Protein AF-A0A928P6P3-F1 (afdb_monomer_lite)

Structure (mmCIF, N/CA/C/O backbone):
data_AF-A0A928P6P3-F1
#
_entry.id   AF-A0A928P6P3-F1
#
loop_
_atom_site.group_PDB
_atom_site.id
_atom_site.type_symbol
_atom_site.label_atom_id
_atom_site.label_alt_id
_atom_site.label_comp_id
_atom_site.label_asym_id
_atom_site.label_entity_id
_atom_site.label_seq_id
_atom_site.pdbx_PDB_ins_code
_atom_site.Cartn_x
_atom_site.Cartn_y
_atom_site.Cartn_z
_atom_site.occupancy
_atom_site.B_iso_or_equiv
_atom_site.auth_seq_id
_atom_site.auth_comp_id
_atom_site.auth_asym_id
_atom_site.auth_atom_id
_atom_site.pdbx_PDB_model_num
ATOM 1 N N . MET A 1 1 ? 73.029 -24.718 -76.404 1.00 36.88 1 MET A N 1
ATOM 2 C CA . MET A 1 1 ? 73.331 -23.277 -76.506 1.00 36.88 1 MET A CA 1
ATOM 3 C C . MET A 1 1 ? 72.173 -22.681 -77.274 1.00 36.88 1 MET A C 1
ATOM 5 O O . MET A 1 1 ? 71.951 -23.112 -78.394 1.00 36.88 1 MET A O 1
ATOM 9 N N . GLU A 1 2 ? 71.181 -22.137 -76.572 1.00 39.66 2 GLU A N 1
ATOM 10 C CA . GLU A 1 2 ? 71.034 -20.709 -76.185 1.00 39.66 2 GLU A CA 1
ATOM 11 C C . GLU A 1 2 ? 69.912 -20.144 -77.076 1.00 39.66 2 GLU A C 1
ATOM 13 O O . GLU A 1 2 ? 69.842 -20.491 -78.245 1.00 39.66 2 GLU A O 1
ATOM 18 N N . GLU A 1 3 ? 68.946 -19.345 -76.648 1.00 40.97 3 GLU A N 1
ATOM 19 C CA . GLU A 1 3 ? 68.536 -18.854 -75.339 1.00 40.97 3 GLU A CA 1
ATOM 20 C C . GLU A 1 3 ? 67.077 -18.378 -75.524 1.00 40.97 3 GLU A C 1
ATOM 22 O O . GLU A 1 3 ? 66.702 -17.880 -76.587 1.00 40.97 3 GLU A O 1
ATOM 27 N N . GLN A 1 4 ? 66.206 -18.610 -74.537 1.00 46.09 4 GLN A N 1
ATOM 28 C CA . GLN A 1 4 ? 64.793 -18.219 -74.599 1.00 46.09 4 GLN A CA 1
ATOM 29 C C . GLN A 1 4 ? 64.637 -16.701 -74.457 1.00 46.09 4 GLN A C 1
ATOM 31 O O . GLN A 1 4 ? 64.636 -16.186 -73.341 1.00 46.09 4 GLN A O 1
ATOM 36 N N . GLU A 1 5 ? 64.340 -15.999 -75.547 1.00 46.66 5 GLU A N 1
ATOM 37 C CA . GLU A 1 5 ? 63.914 -14.600 -75.477 1.00 46.66 5 GLU A CA 1
ATOM 38 C C . GLU A 1 5 ? 62.396 -14.511 -75.206 1.00 46.66 5 GLU A C 1
ATOM 40 O O . GLU A 1 5 ? 61.555 -14.280 -76.079 1.00 46.66 5 GLU A O 1
ATOM 45 N N . LYS A 1 6 ? 61.998 -14.769 -73.952 1.00 46.56 6 LYS A N 1
ATOM 46 C CA . LYS A 1 6 ? 60.625 -14.514 -73.488 1.00 46.56 6 LYS A CA 1
ATOM 47 C C . LYS A 1 6 ? 60.427 -13.016 -73.268 1.00 46.56 6 LYS A C 1
ATOM 49 O O . LYS A 1 6 ? 60.884 -12.435 -72.291 1.00 46.56 6 LYS A O 1
ATOM 54 N N . THR A 1 7 ? 59.660 -12.438 -74.182 1.00 48.44 7 THR A N 1
ATOM 55 C CA . THR A 1 7 ? 59.235 -11.040 -74.285 1.00 48.44 7 THR A CA 1
ATOM 56 C C . THR A 1 7 ? 58.904 -10.383 -72.922 1.00 48.44 7 THR A C 1
ATOM 58 O O . THR A 1 7 ? 57.977 -10.835 -72.235 1.00 48.44 7 THR A O 1
ATOM 61 N N . PRO A 1 8 ? 59.553 -9.261 -72.546 1.00 53.75 8 PRO A N 1
ATOM 62 C CA . PRO A 1 8 ? 59.363 -8.585 -71.251 1.00 53.75 8 PRO A CA 1
ATOM 63 C C . PRO A 1 8 ? 57.972 -7.941 -71.062 1.00 53.75 8 PRO A C 1
ATOM 65 O O . PRO A 1 8 ? 57.588 -7.582 -69.947 1.00 53.75 8 PRO A O 1
ATOM 68 N N . GLN A 1 9 ? 57.170 -7.837 -72.126 1.00 54.00 9 GLN A N 1
ATOM 69 C CA . GLN A 1 9 ? 55.841 -7.208 -72.102 1.00 54.00 9 GLN A CA 1
ATOM 70 C C . GLN A 1 9 ? 54.724 -8.089 -71.512 1.00 54.00 9 GLN A C 1
ATOM 72 O O . GLN A 1 9 ? 53.749 -7.577 -70.958 1.00 54.00 9 GLN A O 1
ATOM 77 N N . LYS A 1 10 ? 54.839 -9.424 -71.576 1.00 51.25 10 LYS A N 1
ATOM 78 C CA . LYS A 1 10 ? 53.792 -10.324 -71.045 1.00 51.25 10 LYS A CA 1
ATOM 79 C C . LYS A 1 10 ? 53.852 -10.472 -69.518 1.00 51.25 10 LYS A C 1
ATOM 81 O O . LYS A 1 10 ? 52.827 -10.740 -68.890 1.00 51.25 10 LYS A O 1
ATOM 86 N N . LEU A 1 11 ? 55.023 -10.266 -68.909 1.00 52.25 11 LEU A N 1
ATOM 87 C CA . LEU A 1 11 ? 55.217 -10.296 -67.452 1.00 52.25 11 LEU A CA 1
ATOM 88 C C . LEU A 1 11 ? 54.669 -9.029 -66.773 1.00 52.25 11 LEU A C 1
ATOM 90 O O . LEU A 1 11 ? 53.961 -9.128 -65.769 1.00 52.25 11 LEU A O 1
ATOM 94 N N . THR A 1 12 ? 54.884 -7.858 -67.374 1.00 56.66 12 THR A N 1
ATOM 95 C CA . THR A 1 12 ? 54.400 -6.556 -66.881 1.00 56.66 12 THR A CA 1
ATOM 96 C C . THR A 1 12 ? 52.872 -6.443 -66.918 1.00 56.66 12 THR A C 1
ATOM 98 O O . THR A 1 12 ? 52.259 -5.993 -65.949 1.00 56.66 12 THR A O 1
ATOM 101 N N . GLN A 1 13 ? 52.213 -6.956 -67.963 1.00 55.62 13 GLN A N 1
ATOM 102 C CA . GLN A 1 13 ? 50.746 -6.933 -68.059 1.00 55.62 13 GLN A CA 1
ATOM 103 C C . GLN A 1 13 ? 50.060 -7.879 -67.047 1.00 55.62 13 GLN A C 1
ATOM 105 O O . GLN A 1 13 ? 48.986 -7.573 -66.517 1.00 55.62 13 GLN A O 1
ATOM 110 N N . LYS A 1 14 ? 50.691 -9.020 -66.721 1.00 56.00 14 LYS A N 1
ATOM 111 C CA . LYS A 1 14 ? 50.202 -9.977 -65.707 1.00 56.00 14 LYS A CA 1
ATOM 112 C C . LYS A 1 14 ? 50.399 -9.447 -64.278 1.00 56.00 14 LYS A C 1
ATOM 114 O O . LYS A 1 14 ? 49.527 -9.654 -63.432 1.00 56.00 14 LYS A O 1
ATOM 119 N N . GLN A 1 15 ? 51.486 -8.712 -64.024 1.00 56.25 15 GLN A N 1
ATOM 120 C CA . GLN A 1 15 ? 51.758 -8.039 -62.747 1.00 56.25 15 GLN A CA 1
ATOM 121 C C . GLN A 1 15 ? 50.853 -6.813 -62.515 1.00 56.25 15 GLN A C 1
ATOM 123 O O . GLN A 1 15 ? 50.334 -6.634 -61.414 1.00 56.25 15 GLN A O 1
ATOM 128 N N . MET A 1 16 ? 50.548 -6.023 -63.551 1.00 53.88 16 MET A N 1
ATOM 129 C CA . MET A 1 16 ? 49.584 -4.914 -63.445 1.00 53.88 16 MET A CA 1
ATOM 130 C C . MET A 1 16 ? 48.152 -5.404 -63.167 1.00 53.88 16 MET A C 1
ATOM 132 O O . MET A 1 16 ? 47.435 -4.818 -62.352 1.00 53.88 16 MET A O 1
ATOM 136 N N . ARG A 1 17 ? 47.740 -6.534 -63.760 1.00 54.88 17 ARG A N 1
ATOM 137 C CA . ARG A 1 17 ? 46.432 -7.159 -63.482 1.00 54.88 17 ARG A CA 1
ATOM 138 C C . ARG A 1 17 ? 46.329 -7.752 -62.069 1.00 54.88 17 ARG A C 1
ATOM 140 O O . ARG A 1 17 ? 45.246 -7.720 -61.481 1.00 54.88 17 ARG A O 1
ATOM 147 N N . SER A 1 18 ? 47.421 -8.262 -61.491 1.00 55.56 18 SER A N 1
ATOM 148 C CA . SER A 1 18 ? 47.428 -8.794 -60.117 1.00 55.56 18 SER A CA 1
ATOM 149 C C . SER A 1 18 ? 47.467 -7.685 -59.055 1.00 55.56 18 SER A C 1
ATOM 151 O O . SER A 1 18 ? 46.763 -7.786 -58.045 1.00 55.56 18 SER A O 1
ATOM 153 N N . ALA A 1 19 ? 48.188 -6.587 -59.313 1.00 55.41 19 ALA A N 1
ATOM 154 C CA . ALA A 1 19 ? 48.198 -5.391 -58.470 1.00 55.41 19 ALA A CA 1
ATOM 155 C C . ALA A 1 19 ? 46.820 -4.703 -58.430 1.00 55.41 19 ALA A C 1
ATOM 157 O O . ALA A 1 19 ? 46.334 -4.359 -57.350 1.00 55.41 19 ALA A O 1
ATOM 158 N N . ALA A 1 20 ? 46.131 -4.601 -59.574 1.00 54.31 20 ALA A N 1
ATOM 159 C CA . ALA A 1 20 ? 44.771 -4.064 -59.652 1.00 54.31 20 ALA A CA 1
ATOM 160 C C . ALA A 1 20 ? 43.747 -4.923 -58.878 1.00 54.31 20 ALA A C 1
ATOM 162 O O . ALA A 1 20 ? 42.904 -4.382 -58.160 1.00 54.31 20 ALA A O 1
ATOM 163 N N . LYS A 1 21 ? 43.851 -6.262 -58.936 1.00 55.25 21 LYS A N 1
ATOM 164 C CA . LYS A 1 21 ? 43.000 -7.186 -58.153 1.00 55.25 21 LYS A CA 1
ATOM 165 C C . LYS A 1 21 ? 43.261 -7.101 -56.641 1.00 55.25 21 LYS A C 1
ATOM 167 O O . LYS A 1 21 ? 42.307 -7.142 -55.865 1.00 55.25 21 LYS A O 1
ATOM 172 N N . LYS A 1 22 ? 44.522 -6.947 -56.208 1.00 51.91 22 LYS A N 1
ATOM 173 C CA . LYS A 1 22 ? 44.887 -6.756 -54.786 1.00 51.91 22 LYS A CA 1
ATOM 174 C C . LYS A 1 22 ? 44.385 -5.418 -54.227 1.00 51.91 22 LYS A C 1
ATOM 176 O O . LYS A 1 22 ? 43.892 -5.388 -53.101 1.00 51.91 22 LYS A O 1
ATOM 181 N N . ARG A 1 23 ? 44.448 -4.333 -55.011 1.00 51.81 23 ARG A N 1
ATOM 182 C CA . ARG A 1 23 ? 43.931 -3.005 -54.622 1.00 51.81 23 ARG A CA 1
ATOM 183 C C . ARG A 1 23 ? 42.400 -2.995 -54.507 1.00 51.81 23 ARG A C 1
ATOM 185 O O . ARG A 1 23 ? 41.875 -2.476 -53.529 1.00 51.81 23 ARG A O 1
ATOM 192 N N . ARG A 1 24 ? 41.693 -3.667 -55.429 1.00 52.25 24 ARG A N 1
ATOM 193 C CA . ARG A 1 24 ? 40.227 -3.848 -55.379 1.00 52.25 24 ARG A CA 1
ATOM 194 C C . ARG A 1 24 ? 39.764 -4.675 -54.174 1.00 52.25 24 ARG A C 1
ATOM 196 O O . ARG A 1 24 ? 38.777 -4.318 -53.546 1.00 52.25 24 ARG A O 1
ATOM 203 N N . ARG A 1 25 ? 40.491 -5.744 -53.816 1.00 52.00 25 ARG A N 1
ATOM 204 C CA . ARG A 1 25 ? 40.184 -6.569 -52.629 1.00 52.00 25 ARG A CA 1
ATOM 205 C C . ARG A 1 25 ? 40.409 -5.828 -51.308 1.00 52.00 25 ARG A C 1
ATOM 207 O O . ARG A 1 25 ? 39.593 -5.980 -50.412 1.00 52.00 25 ARG A O 1
ATOM 214 N N . ARG A 1 26 ? 41.460 -5.004 -51.198 1.00 52.00 26 ARG A N 1
ATOM 215 C CA . ARG A 1 26 ? 41.680 -4.131 -50.027 1.00 52.00 26 ARG A CA 1
ATOM 216 C C . ARG A 1 26 ? 40.624 -3.027 -49.915 1.00 52.00 26 ARG A C 1
ATOM 218 O O . ARG A 1 26 ? 40.177 -2.747 -48.813 1.00 52.00 26 ARG A O 1
ATOM 225 N N . GLY A 1 27 ? 40.189 -2.460 -51.044 1.00 53.03 27 GLY A N 1
ATOM 226 C CA . GLY A 1 27 ? 39.088 -1.492 -51.081 1.00 53.03 27 GLY A CA 1
ATOM 227 C C . GLY A 1 27 ? 37.756 -2.093 -50.629 1.00 53.03 27 GLY A C 1
ATOM 228 O O . GLY A 1 27 ? 37.097 -1.499 -49.786 1.00 53.03 27 GLY A O 1
ATOM 229 N N . ALA A 1 28 ? 37.412 -3.290 -51.119 1.00 56.12 28 ALA A N 1
ATOM 230 C CA . ALA A 1 28 ? 36.181 -4.004 -50.765 1.00 56.12 28 ALA A CA 1
ATOM 231 C C . ALA A 1 28 ? 36.159 -4.506 -49.308 1.00 56.12 28 ALA A C 1
ATOM 233 O O . ALA A 1 28 ? 35.133 -4.404 -48.645 1.00 56.12 28 ALA A O 1
ATOM 234 N N . PHE A 1 29 ? 37.288 -5.001 -48.779 1.00 57.84 29 PHE A N 1
ATOM 235 C CA . PHE A 1 29 ? 37.400 -5.349 -47.354 1.00 57.84 29 PHE A CA 1
ATOM 236 C C . PHE A 1 29 ? 37.319 -4.107 -46.459 1.00 57.84 29 PHE A C 1
ATOM 238 O O . PHE A 1 29 ? 36.670 -4.152 -45.423 1.00 57.84 29 PHE A O 1
ATOM 245 N N . GLY A 1 30 ? 37.927 -2.988 -46.870 1.00 62.28 30 GLY A N 1
ATOM 246 C CA . GLY A 1 30 ? 37.820 -1.720 -46.147 1.00 62.28 30 GLY A CA 1
ATOM 247 C C . GLY A 1 30 ? 36.390 -1.178 -46.114 1.00 62.28 30 GLY A C 1
ATOM 248 O O . GLY A 1 30 ? 35.948 -0.702 -45.075 1.00 62.28 30 GLY A O 1
ATOM 249 N N . THR A 1 31 ? 35.635 -1.316 -47.210 1.00 67.81 31 THR A N 1
ATOM 250 C CA . THR A 1 31 ? 34.209 -0.942 -47.233 1.00 67.81 31 THR A CA 1
ATOM 251 C C . THR A 1 31 ? 33.362 -1.890 -46.391 1.00 67.81 31 THR A C 1
ATOM 253 O O . THR A 1 31 ? 32.514 -1.417 -45.649 1.00 67.81 31 THR A O 1
ATOM 256 N N . ALA A 1 32 ? 33.613 -3.201 -46.433 1.00 73.44 32 ALA A N 1
ATOM 257 C CA . ALA A 1 32 ? 32.896 -4.166 -45.597 1.00 73.44 32 ALA A CA 1
ATOM 258 C C . ALA A 1 32 ? 33.141 -3.937 -44.095 1.00 73.44 32 ALA A C 1
ATOM 260 O O . ALA A 1 32 ? 32.200 -3.971 -43.310 1.00 73.44 32 ALA A O 1
ATOM 261 N N . VAL A 1 33 ? 34.384 -3.641 -43.699 1.00 79.88 33 VAL A N 1
ATOM 262 C CA . VAL A 1 33 ? 34.730 -3.295 -42.311 1.00 79.88 33 VAL A CA 1
ATOM 263 C C . VAL A 1 33 ? 34.095 -1.965 -41.906 1.00 79.88 33 VAL A C 1
ATOM 265 O O . VAL A 1 33 ? 33.534 -1.878 -40.821 1.00 79.88 33 VAL A O 1
ATOM 268 N N . ALA A 1 34 ? 34.112 -0.948 -42.773 1.00 80.44 34 ALA A N 1
ATOM 269 C CA . ALA A 1 34 ? 33.453 0.327 -42.494 1.00 80.44 34 ALA A CA 1
ATOM 270 C C . ALA A 1 34 ? 31.934 0.164 -42.320 1.00 80.44 34 ALA A C 1
ATOM 272 O O . ALA A 1 34 ? 31.364 0.709 -41.381 1.00 80.44 34 ALA A O 1
ATOM 273 N N . VAL A 1 35 ? 31.287 -0.634 -43.174 1.00 82.81 35 VAL A N 1
ATOM 274 C CA . VAL A 1 35 ? 29.860 -0.959 -43.053 1.00 82.81 35 VAL A CA 1
ATOM 275 C C . VAL A 1 35 ? 29.592 -1.710 -41.749 1.00 82.81 35 VAL A C 1
ATOM 277 O O . VAL A 1 35 ? 28.671 -1.343 -41.029 1.00 82.81 35 VAL A O 1
ATOM 280 N N . PHE A 1 36 ? 30.421 -2.694 -41.393 1.00 86.25 36 PHE A N 1
ATOM 281 C CA . PHE A 1 36 ? 30.290 -3.416 -40.126 1.00 86.25 36 PHE A CA 1
ATOM 282 C C . PHE A 1 36 ? 30.427 -2.485 -38.914 1.00 86.25 36 PHE A C 1
ATOM 284 O O . PHE A 1 36 ? 29.612 -2.557 -38.005 1.00 86.25 36 PHE A O 1
ATOM 291 N N . ILE A 1 37 ? 31.388 -1.555 -38.932 1.00 87.94 37 I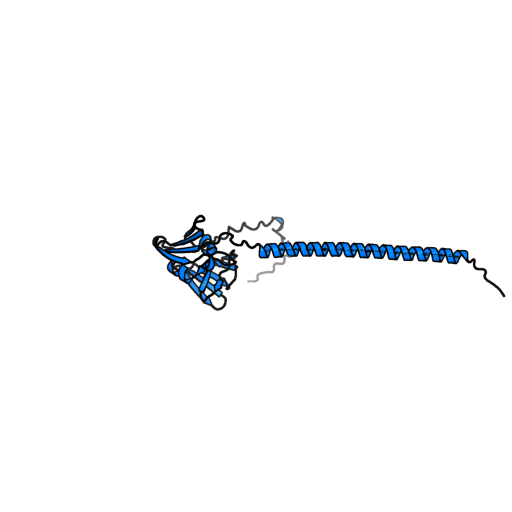LE A N 1
ATOM 292 C CA . ILE A 1 37 ? 31.556 -0.546 -37.876 1.00 87.94 37 ILE A CA 1
ATOM 293 C C . ILE A 1 37 ? 30.312 0.343 -37.767 1.00 87.94 37 ILE A C 1
ATOM 295 O O . ILE A 1 37 ? 29.843 0.587 -36.660 1.00 87.94 37 ILE A O 1
ATOM 299 N N . VAL A 1 38 ? 29.748 0.796 -38.891 1.00 89.25 38 VAL A N 1
ATOM 300 C CA . VAL A 1 38 ? 28.526 1.619 -38.897 1.00 89.25 38 VAL A CA 1
ATOM 301 C C . VAL A 1 38 ? 27.325 0.835 -38.359 1.00 89.25 38 VAL A C 1
ATOM 303 O O . VAL A 1 38 ? 26.583 1.357 -37.530 1.00 89.25 38 VAL A O 1
ATOM 306 N N . PHE A 1 39 ? 27.153 -0.426 -38.765 1.00 89.94 39 PHE A N 1
ATOM 307 C CA . PHE A 1 39 ? 26.092 -1.289 -38.238 1.00 89.94 39 PHE A CA 1
ATOM 308 C C . PHE A 1 39 ? 26.271 -1.583 -36.746 1.00 89.94 39 PHE A C 1
ATOM 310 O O . PHE A 1 39 ? 25.298 -1.522 -36.002 1.00 89.94 39 PHE A O 1
ATOM 317 N N . SER A 1 40 ? 27.496 -1.845 -36.282 1.00 87.38 40 SER A N 1
ATOM 318 C CA . SER A 1 40 ? 27.784 -2.025 -34.856 1.00 87.38 40 SER A CA 1
ATOM 319 C C . SER A 1 40 ? 27.540 -0.747 -34.054 1.00 87.38 40 SER A C 1
ATOM 321 O O . SER A 1 40 ? 26.980 -0.823 -32.966 1.00 87.38 40 SER A O 1
ATOM 323 N N . ALA A 1 41 ? 27.895 0.425 -34.587 1.00 90.75 41 ALA A N 1
ATOM 324 C CA . ALA A 1 41 ? 27.618 1.706 -33.941 1.00 90.75 41 ALA A CA 1
ATOM 325 C C . ALA A 1 41 ? 26.108 1.973 -33.827 1.00 90.75 41 ALA A C 1
ATOM 327 O O . ALA A 1 41 ? 25.639 2.378 -32.766 1.00 90.75 41 ALA A O 1
ATOM 328 N N . LEU A 1 42 ? 25.334 1.682 -34.879 1.00 91.12 42 LEU A N 1
ATOM 329 C CA . LEU A 1 42 ? 23.870 1.769 -34.849 1.00 91.12 42 LEU A CA 1
ATOM 330 C C . LEU A 1 42 ? 23.252 0.766 -33.871 1.00 91.12 42 LEU A C 1
ATOM 332 O O . LEU A 1 42 ? 22.350 1.119 -33.121 1.00 91.12 42 LEU A O 1
ATOM 336 N N . TYR A 1 43 ? 23.749 -0.469 -33.836 1.00 92.94 43 TYR A N 1
ATOM 337 C CA . TYR A 1 43 ? 23.283 -1.483 -32.893 1.00 92.94 43 TYR A CA 1
ATOM 338 C C . TYR A 1 43 ? 23.520 -1.063 -31.436 1.00 92.94 43 TYR A C 1
ATOM 340 O O . TYR A 1 43 ? 22.611 -1.151 -30.613 1.00 92.94 43 TYR A O 1
ATOM 348 N N . LEU A 1 44 ? 24.706 -0.529 -31.126 1.00 93.94 44 LEU A N 1
ATOM 349 C CA . LEU A 1 44 ? 24.997 0.022 -29.802 1.00 93.94 44 LEU A CA 1
ATOM 350 C C . LEU A 1 44 ? 24.111 1.227 -29.474 1.00 93.94 44 LEU A C 1
ATOM 352 O O . LEU A 1 44 ? 23.673 1.350 -28.335 1.00 93.94 44 LEU A O 1
ATOM 356 N N . LEU A 1 45 ? 23.796 2.076 -30.456 1.00 94.25 45 LEU A N 1
ATOM 357 C CA . LEU A 1 45 ? 22.858 3.184 -30.279 1.00 94.25 45 LEU A CA 1
ATOM 358 C C . LEU A 1 45 ? 21.453 2.682 -29.908 1.00 94.25 45 LEU A C 1
ATOM 360 O O . LEU A 1 45 ? 20.836 3.234 -29.002 1.00 94.25 45 LEU A O 1
ATOM 364 N N . PHE A 1 46 ? 20.963 1.618 -30.553 1.00 92.38 46 PHE A N 1
ATOM 365 C CA . PHE A 1 46 ? 19.671 1.013 -30.212 1.00 92.38 46 PHE A CA 1
ATOM 366 C C . PHE A 1 46 ? 19.670 0.354 -28.831 1.00 92.38 46 PHE A C 1
ATOM 368 O O . PHE A 1 46 ? 18.691 0.505 -28.104 1.00 92.38 46 PHE A O 1
ATOM 375 N N . ILE A 1 47 ? 20.756 -0.320 -28.432 1.00 92.38 47 ILE A N 1
ATOM 376 C CA . ILE A 1 47 ? 20.897 -0.831 -27.058 1.00 92.38 47 ILE A CA 1
ATOM 377 C C . ILE A 1 47 ? 20.890 0.326 -26.060 1.00 92.38 47 ILE A C 1
ATOM 379 O O . ILE A 1 47 ? 20.196 0.247 -25.051 1.00 92.38 47 ILE A O 1
ATOM 383 N N . LEU A 1 48 ? 21.623 1.407 -26.341 1.00 93.88 48 LEU A N 1
ATOM 384 C CA . LEU A 1 48 ? 21.674 2.578 -25.471 1.00 93.88 48 LEU A CA 1
ATOM 385 C C . LEU A 1 48 ? 20.280 3.200 -25.319 1.00 93.88 48 LEU A C 1
ATOM 387 O O . LEU A 1 48 ? 19.845 3.428 -24.198 1.00 93.88 48 LEU A O 1
ATOM 391 N N . LEU A 1 49 ? 19.549 3.385 -26.421 1.00 92.38 49 LEU A N 1
ATOM 392 C CA . LEU A 1 49 ? 18.160 3.855 -26.415 1.00 92.38 49 LEU A CA 1
ATOM 393 C C . LEU A 1 49 ? 17.239 2.922 -25.623 1.00 92.38 49 LEU A C 1
ATOM 395 O O . LEU A 1 49 ? 16.516 3.392 -24.755 1.00 92.38 49 LEU A O 1
ATOM 399 N N . GLY A 1 50 ? 17.295 1.610 -25.868 1.00 89.62 50 GLY A N 1
ATOM 400 C CA . GLY A 1 50 ? 16.492 0.625 -25.140 1.00 89.62 50 GLY A CA 1
ATOM 401 C C . GLY A 1 50 ? 16.790 0.620 -23.639 1.00 89.62 50 GLY A C 1
ATOM 402 O O . GLY A 1 50 ? 15.873 0.670 -22.825 1.00 89.62 50 GLY A O 1
ATOM 403 N N . SER A 1 51 ? 18.072 0.638 -23.264 1.00 84.69 51 SER A N 1
ATOM 404 C CA . SER A 1 51 ? 18.502 0.731 -21.865 1.00 84.69 51 SER A CA 1
ATOM 405 C C . SER A 1 51 ? 18.118 2.064 -21.225 1.00 84.69 51 SER A C 1
ATOM 407 O O . SER A 1 51 ? 17.721 2.082 -20.068 1.00 84.69 51 SER A O 1
ATOM 409 N N . GLY A 1 52 ? 18.167 3.165 -21.979 1.00 87.75 52 GLY A N 1
ATOM 410 C CA . GLY A 1 52 ? 17.756 4.490 -21.530 1.00 87.75 52 GLY A CA 1
ATOM 411 C C . GLY A 1 52 ? 16.254 4.573 -21.299 1.00 87.75 52 GLY A C 1
ATOM 412 O O . GLY A 1 52 ? 15.841 5.131 -20.294 1.00 87.75 52 GLY A O 1
ATOM 413 N N . ILE A 1 53 ? 15.441 3.966 -22.168 1.00 84.88 53 ILE A N 1
ATOM 414 C CA . ILE A 1 53 ? 13.985 3.866 -21.989 1.00 84.88 53 ILE A CA 1
ATOM 415 C C . ILE A 1 53 ? 13.652 2.987 -20.783 1.00 84.88 53 ILE A C 1
ATOM 417 O O . ILE A 1 53 ? 12.788 3.355 -19.998 1.00 84.88 53 ILE A O 1
ATOM 421 N N . LEU A 1 54 ? 14.343 1.857 -20.600 1.00 81.12 54 LEU A N 1
ATOM 422 C CA . LEU A 1 54 ? 14.150 1.008 -19.423 1.00 81.12 54 LEU A CA 1
ATOM 423 C C . LEU A 1 54 ? 14.553 1.736 -18.138 1.00 81.12 54 LEU A C 1
ATOM 425 O O . LEU A 1 54 ? 13.767 1.772 -17.201 1.00 81.12 54 LEU A O 1
ATOM 429 N N . LEU A 1 55 ? 15.730 2.365 -18.100 1.00 83.50 55 LEU A N 1
ATOM 430 C CA . LEU A 1 55 ? 16.178 3.157 -16.952 1.00 83.50 55 LEU A CA 1
ATOM 431 C C . LEU A 1 55 ? 15.236 4.326 -16.679 1.00 83.50 55 LEU A C 1
ATOM 433 O O . LEU A 1 55 ? 14.872 4.541 -15.531 1.00 83.50 55 LEU A O 1
ATOM 437 N N . TYR A 1 56 ? 14.798 5.040 -17.715 1.00 79.06 56 TYR A N 1
ATOM 438 C CA . TYR A 1 56 ? 13.791 6.084 -17.587 1.00 79.06 56 TYR A CA 1
ATOM 439 C C . TYR A 1 56 ? 12.494 5.510 -17.020 1.00 79.06 56 TYR A C 1
ATOM 441 O O . TYR A 1 56 ? 12.004 6.034 -16.042 1.00 79.06 56 TYR A O 1
ATOM 449 N N . SER A 1 57 ? 11.992 4.382 -17.521 1.00 71.25 57 SER A N 1
ATOM 450 C CA . SER A 1 57 ? 10.793 3.734 -16.977 1.00 71.25 57 SER A CA 1
ATOM 451 C C . SER A 1 57 ? 10.948 3.293 -15.518 1.00 71.25 57 SER A C 1
ATOM 453 O O . SER A 1 57 ? 9.978 3.371 -14.775 1.00 71.25 57 SER A O 1
ATOM 455 N N . PHE A 1 58 ? 12.132 2.838 -15.097 1.00 65.69 58 PHE A N 1
ATOM 456 C CA . PHE A 1 58 ? 12.407 2.482 -13.700 1.00 65.69 58 PHE A CA 1
ATOM 457 C C . PHE A 1 58 ? 12.537 3.719 -12.793 1.00 65.69 58 PHE A C 1
ATOM 459 O O . PHE A 1 58 ? 12.094 3.681 -11.650 1.00 65.69 58 PHE A O 1
ATOM 466 N N . TYR A 1 59 ? 13.119 4.817 -13.287 1.00 64.19 59 TYR A N 1
ATOM 467 C CA . TYR A 1 59 ? 13.266 6.079 -12.544 1.00 64.19 59 TYR A CA 1
ATOM 468 C C . TYR A 1 59 ? 12.045 7.005 -12.640 1.00 64.19 59 TYR A C 1
ATOM 470 O O . TYR A 1 59 ? 11.914 7.929 -11.843 1.00 64.19 59 TYR A O 1
ATOM 478 N N . SER A 1 60 ? 11.166 6.774 -13.610 1.00 54.75 60 SER A N 1
ATOM 479 C CA . SER A 1 60 ? 9.878 7.441 -13.803 1.00 54.75 60 SER A CA 1
ATOM 480 C C . SER A 1 60 ? 8.729 6.639 -13.208 1.00 54.75 60 SER A C 1
ATOM 482 O O . SER A 1 60 ? 7.583 6.854 -13.600 1.00 54.75 60 SER A O 1
ATOM 484 N N . ASN A 1 61 ? 9.004 5.764 -12.228 1.00 48.62 61 ASN A N 1
ATOM 485 C CA . ASN A 1 61 ? 7.967 5.444 -11.253 1.00 48.62 61 ASN A CA 1
ATOM 486 C C . ASN A 1 61 ? 7.356 6.774 -10.803 1.00 48.62 61 ASN A C 1
ATOM 488 O O . ASN A 1 61 ? 8.122 7.716 -10.563 1.00 48.62 61 ASN A O 1
ATOM 492 N N . PRO A 1 62 ? 6.020 6.893 -10.783 1.00 44.31 62 PRO A N 1
ATOM 493 C CA . PRO A 1 62 ? 5.388 8.128 -10.388 1.00 44.31 62 PRO A CA 1
ATOM 494 C C . PRO A 1 62 ? 5.882 8.413 -8.977 1.00 44.31 62 PRO A C 1
ATOM 496 O O . PRO A 1 62 ? 5.474 7.761 -8.021 1.00 44.31 62 PRO A O 1
ATOM 499 N N . LYS A 1 63 ? 6.786 9.390 -8.852 1.00 46.22 63 LYS A N 1
ATOM 500 C CA . LYS A 1 63 ? 6.793 10.219 -7.660 1.00 46.22 63 LYS A CA 1
ATOM 501 C C . LYS A 1 63 ? 5.329 10.596 -7.525 1.00 46.22 63 LYS A C 1
ATOM 503 O O . LYS A 1 63 ? 4.789 11.171 -8.469 1.00 46.22 63 LYS A O 1
ATOM 508 N N . ASN A 1 64 ? 4.657 10.157 -6.469 1.00 51.72 64 ASN A N 1
ATOM 509 C CA . ASN A 1 64 ? 3.391 10.777 -6.122 1.00 51.72 64 ASN A CA 1
ATOM 510 C C . ASN A 1 64 ? 3.745 12.261 -5.968 1.00 51.72 64 ASN A C 1
ATOM 512 O O . ASN A 1 64 ? 4.429 12.631 -5.021 1.00 51.72 64 ASN A O 1
ATOM 516 N N . GLU A 1 65 ? 3.477 13.062 -7.007 1.00 55.69 65 GLU A N 1
ATOM 517 C CA . GLU A 1 65 ? 3.942 14.456 -7.082 1.00 55.69 65 GLU A CA 1
ATOM 518 C C . GLU A 1 65 ? 3.266 15.296 -5.996 1.00 55.69 65 GLU A C 1
ATOM 520 O O . GLU A 1 65 ? 3.803 16.319 -5.571 1.00 55.69 65 GLU A O 1
ATOM 525 N N . ASP A 1 66 ? 2.139 14.798 -5.497 1.00 67.50 66 ASP A N 1
ATOM 526 C CA . ASP A 1 66 ? 1.390 15.367 -4.403 1.00 67.50 66 ASP A CA 1
ATOM 527 C C . ASP A 1 66 ? 1.832 14.722 -3.084 1.00 67.50 66 ASP A C 1
ATOM 529 O O . ASP A 1 66 ? 1.540 13.560 -2.788 1.00 67.50 66 ASP A O 1
ATOM 533 N N . ILE A 1 67 ? 2.576 15.500 -2.300 1.00 81.56 67 ILE A N 1
ATOM 534 C CA . ILE A 1 67 ? 3.032 15.134 -0.962 1.00 81.56 67 ILE A CA 1
ATOM 535 C C . ILE A 1 67 ? 1.933 15.533 0.027 1.00 81.56 67 ILE A C 1
ATOM 537 O O . ILE A 1 67 ? 1.653 16.721 0.196 1.00 81.56 67 ILE A O 1
ATOM 541 N N . PHE A 1 68 ? 1.323 14.549 0.690 1.00 86.31 68 PHE A N 1
ATOM 542 C CA . PHE A 1 68 ? 0.223 14.771 1.632 1.00 86.31 68 PHE A CA 1
ATOM 543 C C . PHE A 1 68 ? 0.646 14.525 3.079 1.00 86.31 68 PHE A C 1
ATOM 545 O O . PHE A 1 68 ? 1.226 13.495 3.394 1.00 86.31 68 PHE A O 1
ATOM 552 N N . SER A 1 69 ? 0.267 15.408 3.992 1.00 91.50 69 SER A N 1
ATOM 553 C CA . SER A 1 69 ? 0.209 15.052 5.419 1.00 91.50 69 SER A CA 1
ATOM 554 C C . SER A 1 69 ? -0.893 14.013 5.667 1.00 91.50 69 SER A C 1
ATOM 556 O O . SER A 1 69 ? -1.865 13.952 4.909 1.00 91.50 69 SER A O 1
ATOM 558 N N . LEU A 1 70 ? -0.760 13.192 6.709 1.00 93.62 70 LEU A N 1
ATOM 559 C CA . LEU A 1 70 ? -1.731 12.145 7.034 1.00 93.62 70 LEU A CA 1
ATOM 560 C C . LEU A 1 70 ? -2.462 12.474 8.337 1.00 93.62 70 LEU A C 1
ATOM 562 O O . LEU A 1 70 ? -1.832 12.679 9.369 1.00 93.62 70 LEU A O 1
ATOM 566 N N . SER A 1 71 ? -3.791 12.457 8.312 1.00 94.19 71 SER A N 1
ATOM 567 C CA . SER A 1 71 ? -4.632 12.538 9.509 1.00 94.19 71 SER A CA 1
ATOM 568 C C . SER A 1 71 ? -5.402 11.237 9.697 1.00 94.19 71 SER A C 1
ATOM 570 O O . SER A 1 71 ? -6.176 10.832 8.828 1.00 94.19 71 SER A O 1
ATOM 572 N N . VAL A 1 72 ? -5.228 10.614 10.858 1.00 94.00 72 VAL A N 1
ATOM 573 C CA . VAL A 1 72 ? -5.912 9.384 11.259 1.00 94.00 72 VAL A CA 1
ATOM 574 C C . VAL A 1 72 ? -7.089 9.755 12.154 1.00 94.00 72 VAL A C 1
ATOM 576 O O . VAL A 1 72 ? -6.912 10.411 13.182 1.00 94.00 72 VAL A O 1
ATOM 579 N N . ILE A 1 73 ? -8.300 9.383 11.741 1.00 92.31 73 ILE A N 1
ATOM 580 C CA . ILE A 1 73 ? -9.552 9.827 12.362 1.00 92.31 73 ILE A CA 1
ATOM 581 C C . ILE A 1 73 ? -10.382 8.614 12.781 1.00 92.31 73 ILE A C 1
ATOM 583 O O . ILE A 1 73 ? -10.622 7.706 11.988 1.00 92.31 73 ILE A O 1
ATOM 587 N N . TYR A 1 74 ? -10.877 8.628 14.012 1.00 90.56 74 TYR A N 1
ATOM 588 C CA . TYR A 1 74 ? -11.805 7.629 14.525 1.00 90.56 74 TYR A CA 1
ATOM 589 C C . TYR A 1 74 ? -13.005 8.316 15.156 1.00 90.56 74 TYR A C 1
ATOM 591 O O . TYR A 1 74 ? -12.832 9.162 16.031 1.00 90.56 74 TYR A O 1
ATOM 599 N N . ASP A 1 75 ? -14.211 7.964 14.709 1.00 87.69 75 ASP A N 1
ATOM 600 C CA . ASP A 1 75 ? -15.465 8.510 15.252 1.00 87.69 75 ASP A CA 1
ATOM 601 C C . ASP A 1 75 ? -15.465 10.053 15.307 1.00 87.69 75 ASP A C 1
ATOM 603 O O . ASP A 1 75 ? -15.671 10.674 16.349 1.00 87.69 75 ASP A O 1
ATOM 607 N N . GLU A 1 76 ? -15.135 10.673 14.168 1.00 86.50 76 GLU A N 1
ATOM 608 C CA . GLU A 1 76 ? -14.989 12.130 13.980 1.00 86.50 76 GLU A CA 1
ATOM 609 C C . GLU A 1 76 ? -13.859 12.805 14.789 1.00 86.50 76 GLU A C 1
ATOM 611 O O . GLU A 1 76 ? -13.635 14.012 14.649 1.00 86.50 76 GLU A O 1
ATOM 616 N N . GLN A 1 77 ? -13.096 12.058 15.590 1.00 88.81 77 GLN A N 1
ATOM 617 C CA . GLN A 1 77 ? -11.967 12.574 16.363 1.00 88.81 77 GLN A CA 1
ATOM 618 C C . GLN A 1 77 ? -10.644 12.274 15.667 1.00 88.81 77 GLN A C 1
ATOM 620 O O . GLN A 1 77 ? -10.374 11.148 15.258 1.00 88.81 77 GLN A O 1
ATOM 625 N N . VAL A 1 78 ? -9.791 13.290 15.548 1.00 92.69 78 VAL A N 1
ATOM 626 C CA . VAL A 1 78 ? -8.427 13.107 15.043 1.00 92.69 78 VAL A CA 1
ATOM 627 C C . VAL A 1 78 ? -7.592 12.462 16.145 1.00 92.69 78 VAL A C 1
ATOM 629 O O . VAL A 1 78 ? -7.421 13.065 17.205 1.00 92.69 78 VAL A O 1
ATOM 632 N N . LEU A 1 79 ? -7.088 11.256 15.892 1.00 92.31 79 LEU A N 1
ATOM 633 C CA . LEU A 1 79 ? -6.217 10.529 16.814 1.00 92.31 79 LEU A CA 1
ATOM 634 C C . LEU A 1 79 ? -4.756 10.910 16.593 1.00 92.31 79 LEU A C 1
ATOM 636 O O . LEU A 1 79 ? -4.074 11.319 17.529 1.00 92.31 79 LEU A O 1
ATOM 640 N N . HIS A 1 80 ? -4.314 10.856 15.334 1.00 93.94 80 HIS A N 1
ATOM 641 C CA . HIS A 1 80 ? -2.928 11.112 14.948 1.00 93.94 80 HIS A CA 1
ATOM 642 C C . HIS A 1 80 ? -2.860 12.043 13.745 1.00 93.94 80 HIS A C 1
ATOM 644 O O . HIS A 1 80 ? -3.709 11.995 12.851 1.00 93.94 80 HIS A O 1
ATOM 650 N N . ASN A 1 81 ? -1.829 12.881 13.720 1.00 93.81 81 ASN A N 1
ATOM 651 C CA . ASN A 1 81 ? -1.432 13.646 12.546 1.00 93.81 81 ASN A CA 1
ATOM 652 C C . ASN A 1 81 ? 0.045 13.382 12.297 1.00 93.81 81 ASN A C 1
ATOM 654 O O . ASN A 1 81 ? 0.844 13.516 13.220 1.00 93.81 81 ASN A O 1
ATOM 658 N N . MET A 1 82 ? 0.380 13.048 11.061 1.00 92.94 82 MET A N 1
ATOM 659 C CA . MET A 1 82 ? 1.751 12.913 10.598 1.00 92.94 82 MET A CA 1
ATOM 660 C C . MET A 1 82 ? 2.035 13.996 9.574 1.00 92.94 82 MET A C 1
ATOM 662 O O . MET A 1 82 ? 1.222 14.261 8.676 1.00 92.94 82 MET A O 1
ATOM 666 N N . ASP A 1 83 ? 3.212 14.593 9.702 1.00 90.81 83 ASP A N 1
ATOM 667 C CA . ASP A 1 83 ? 3.697 15.544 8.720 1.00 90.81 83 ASP A CA 1
ATOM 668 C C . ASP A 1 83 ? 3.972 14.848 7.381 1.00 90.81 83 ASP A C 1
ATOM 670 O O . ASP A 1 83 ? 4.113 13.625 7.276 1.00 90.81 83 ASP A O 1
ATOM 674 N N . SER A 1 84 ? 4.044 15.655 6.325 1.00 87.50 84 SER A N 1
ATOM 675 C CA . SER A 1 84 ? 4.306 15.189 4.963 1.00 87.50 84 SER A CA 1
ATOM 676 C C . SER A 1 84 ? 5.561 14.324 4.850 1.00 87.50 84 SER A C 1
ATOM 678 O O . SER A 1 84 ? 5.572 13.357 4.093 1.00 87.50 84 SER A O 1
ATOM 680 N N . ASP A 1 85 ? 6.604 14.665 5.599 1.00 85.94 85 ASP A N 1
ATOM 681 C CA . ASP A 1 85 ? 7.921 14.037 5.477 1.00 85.94 85 ASP A CA 1
ATOM 682 C C . ASP A 1 85 ? 7.964 12.649 6.131 1.00 85.94 85 ASP A C 1
ATOM 684 O O . ASP A 1 85 ? 8.788 11.821 5.759 1.00 85.94 85 ASP A O 1
ATOM 688 N N . GLU A 1 86 ? 7.063 12.390 7.081 1.00 87.31 86 GLU A N 1
ATOM 689 C CA . GLU A 1 86 ? 6.947 11.107 7.779 1.00 87.31 86 GLU A CA 1
ATOM 690 C C . GLU A 1 86 ? 5.973 10.169 7.060 1.00 87.31 86 GLU A C 1
ATOM 692 O O . GLU A 1 86 ? 6.190 8.962 6.985 1.00 87.31 86 GLU A O 1
ATOM 697 N N . ALA A 1 87 ? 4.883 10.718 6.514 1.00 87.06 87 ALA A N 1
ATOM 698 C CA . ALA A 1 87 ? 3.846 9.918 5.871 1.00 87.06 87 ALA A CA 1
ATOM 699 C C . ALA A 1 87 ? 4.201 9.498 4.436 1.00 87.06 87 ALA A C 1
ATOM 701 O O . ALA A 1 87 ? 3.652 8.514 3.936 1.00 87.06 87 ALA A O 1
ATOM 702 N N . ASN A 1 88 ? 5.080 10.237 3.749 1.00 88.81 88 ASN A N 1
ATOM 703 C CA . ASN A 1 88 ? 5.431 9.968 2.353 1.00 88.81 88 ASN A CA 1
ATOM 704 C C . ASN A 1 88 ? 6.841 9.399 2.225 1.00 88.81 88 ASN A C 1
ATOM 706 O O . ASN A 1 88 ? 7.792 9.904 2.811 1.00 88.81 88 ASN A O 1
ATOM 710 N N . ASN A 1 89 ? 6.985 8.404 1.357 1.00 84.75 89 ASN A N 1
ATOM 711 C CA . ASN A 1 89 ? 8.270 7.853 0.946 1.00 84.75 89 ASN A CA 1
ATOM 712 C C . ASN A 1 89 ? 8.352 7.723 -0.586 1.00 84.75 89 ASN A C 1
ATOM 714 O O . ASN A 1 89 ? 7.457 8.151 -1.319 1.00 84.75 89 ASN A O 1
ATOM 718 N N . ASP A 1 90 ? 9.420 7.089 -1.075 1.00 82.19 90 ASP A N 1
ATOM 719 C CA . ASP A 1 90 ? 9.675 6.887 -2.508 1.00 82.19 90 ASP A CA 1
ATOM 720 C C . ASP A 1 90 ? 8.553 6.135 -3.254 1.00 82.19 90 ASP A C 1
ATOM 722 O O . ASP A 1 90 ? 8.446 6.243 -4.477 1.00 82.19 90 ASP A O 1
ATOM 726 N N . TYR A 1 91 ? 7.718 5.372 -2.543 1.00 81.88 91 TYR A N 1
ATOM 727 C CA . TYR A 1 91 ? 6.621 4.581 -3.104 1.00 81.88 91 TYR A CA 1
ATOM 728 C C . TYR A 1 91 ? 5.243 5.240 -2.928 1.00 81.88 91 TYR A C 1
ATOM 730 O O . TYR A 1 91 ? 4.282 4.816 -3.575 1.00 81.88 91 TYR A O 1
ATOM 738 N N . GLY A 1 92 ? 5.123 6.276 -2.091 1.00 86.25 92 GLY A N 1
ATOM 739 C CA . GLY A 1 92 ? 3.890 7.033 -1.882 1.00 86.25 92 GLY A CA 1
ATOM 740 C C . GLY A 1 92 ? 3.553 7.281 -0.419 1.00 86.25 92 GLY A C 1
ATOM 741 O O . GLY A 1 92 ? 4.442 7.396 0.416 1.00 86.25 92 GLY A O 1
ATOM 742 N N . LEU A 1 93 ? 2.253 7.385 -0.137 1.00 90.31 93 LEU A N 1
ATOM 743 C CA . LEU A 1 93 ? 1.714 7.671 1.189 1.00 90.31 93 LEU A CA 1
ATOM 744 C C . LEU A 1 93 ? 1.471 6.383 1.985 1.00 90.31 93 LEU A C 1
ATOM 746 O O . LEU A 1 93 ? 0.825 5.446 1.498 1.00 90.31 93 LEU A O 1
ATOM 750 N N . TYR A 1 94 ? 1.945 6.369 3.224 1.00 92.62 94 TYR A N 1
ATOM 751 C CA . TYR A 1 94 ? 1.906 5.229 4.127 1.00 92.62 94 TYR A CA 1
ATOM 752 C C . TYR A 1 94 ? 1.309 5.603 5.480 1.00 92.62 94 TYR A C 1
ATOM 754 O O . TYR A 1 94 ? 1.397 6.743 5.926 1.00 92.62 94 TYR A O 1
ATOM 762 N N . ILE A 1 95 ? 0.711 4.608 6.130 1.00 93.00 95 ILE A N 1
ATOM 763 C CA . ILE A 1 95 ? 0.235 4.679 7.507 1.00 93.00 95 ILE A CA 1
ATOM 764 C C . ILE A 1 95 ? 0.956 3.607 8.343 1.00 93.00 95 ILE A C 1
ATOM 766 O O . ILE A 1 95 ? 0.991 2.444 7.922 1.00 93.00 95 ILE A O 1
ATOM 770 N N . PRO A 1 96 ? 1.528 3.965 9.506 1.00 94.00 96 PRO A N 1
ATOM 771 C CA . PRO A 1 96 ? 2.036 3.000 10.478 1.00 94.00 96 PRO A CA 1
ATOM 772 C C . PRO A 1 96 ? 0.939 2.027 10.923 1.00 94.00 96 PRO A C 1
ATOM 774 O O . PRO A 1 96 ? -0.217 2.419 11.124 1.00 94.00 96 PRO A O 1
ATOM 777 N N . PHE A 1 97 ? 1.277 0.747 11.065 1.00 92.88 97 PHE A N 1
ATOM 778 C CA . PHE A 1 97 ? 0.319 -0.271 11.480 1.00 92.88 97 PHE A CA 1
ATOM 779 C C . PHE A 1 97 ? -0.212 0.009 12.889 1.00 92.88 97 PHE A C 1
ATOM 781 O O . PHE A 1 97 ? -1.398 -0.226 13.129 1.00 92.88 97 PHE A O 1
ATOM 788 N N . GLU A 1 98 ? 0.611 0.571 13.781 1.00 92.75 98 GLU A N 1
ATOM 789 C CA . GLU A 1 98 ? 0.170 1.014 15.107 1.00 92.75 98 GLU A CA 1
ATOM 790 C C . GLU A 1 98 ? -1.060 1.932 15.001 1.00 92.75 98 GLU A C 1
ATOM 792 O O . GLU A 1 98 ? -2.105 1.634 15.581 1.00 92.75 98 GLU A O 1
ATOM 797 N N . TYR A 1 99 ? -1.008 2.964 14.154 1.00 93.19 99 TYR A N 1
ATOM 798 C CA . TYR A 1 99 ? -2.111 3.920 13.989 1.00 93.19 99 TYR A CA 1
ATOM 799 C C . TYR A 1 99 ? -3.312 3.308 13.268 1.00 93.19 99 TYR A C 1
ATOM 801 O O . TYR A 1 99 ? -4.463 3.595 13.600 1.00 93.19 99 TYR A O 1
ATOM 809 N N . LEU A 1 100 ? -3.061 2.435 12.288 1.00 91.75 100 LEU A N 1
ATOM 810 C CA . LEU A 1 100 ? -4.123 1.710 11.595 1.00 91.75 100 LEU A CA 1
ATOM 811 C C . LEU A 1 100 ? -4.911 0.801 12.556 1.00 91.75 100 LEU A C 1
ATOM 813 O O . LEU A 1 100 ? -6.128 0.671 12.421 1.00 91.75 100 LEU A O 1
ATOM 817 N N . SER A 1 101 ? -4.233 0.190 13.530 1.00 90.69 101 SER A N 1
ATOM 818 C CA . SER A 1 101 ? -4.846 -0.708 14.514 1.00 90.69 101 SER A CA 1
ATOM 819 C C . SER A 1 101 ? -5.759 0.004 15.521 1.00 90.69 101 SER A C 1
ATOM 821 O O . SER A 1 101 ? -6.621 -0.635 16.120 1.00 90.69 101 SER A O 1
ATOM 823 N N . GLU A 1 102 ? -5.627 1.324 15.680 1.00 89.25 102 GLU A N 1
ATOM 824 C CA . GLU A 1 102 ? -6.497 2.118 16.558 1.00 89.25 102 GLU A CA 1
ATOM 825 C C . GLU A 1 102 ? -7.849 2.449 15.918 1.00 89.25 102 GLU A C 1
ATOM 827 O O . GLU A 1 102 ? -8.854 2.575 16.618 1.00 89.25 102 GLU A O 1
ATOM 832 N N . ILE A 1 103 ? -7.892 2.578 14.589 1.00 88.44 103 ILE A N 1
ATOM 833 C CA . ILE A 1 103 ? -9.108 2.965 13.858 1.00 88.44 103 ILE A CA 1
ATOM 834 C C . ILE A 1 103 ? -9.896 1.772 13.319 1.00 88.44 103 ILE A C 1
ATOM 836 O O . ILE A 1 103 ? -11.013 1.925 12.824 1.00 88.44 103 ILE A O 1
ATOM 840 N N . GLY A 1 104 ? -9.336 0.569 13.387 1.00 83.19 104 GLY A N 1
ATOM 841 C CA . GLY A 1 104 ? -9.989 -0.629 12.895 1.00 83.19 104 GLY A CA 1
ATOM 842 C C . GLY A 1 104 ? -9.489 -1.885 13.581 1.00 83.19 104 GLY A C 1
ATOM 843 O O . GLY A 1 104 ? -8.421 -1.924 14.178 1.00 83.19 104 GLY A O 1
ATOM 844 N N . ASN A 1 105 ? -10.266 -2.952 13.447 1.00 85.12 105 ASN A N 1
ATOM 845 C CA . ASN A 1 105 ? -9.974 -4.255 14.035 1.00 85.12 105 ASN A CA 1
ATOM 846 C C . ASN A 1 105 ? -8.882 -5.000 13.248 1.00 85.12 105 ASN A C 1
ATOM 848 O O . ASN A 1 105 ? -9.108 -6.104 12.761 1.00 85.12 105 ASN A O 1
ATOM 852 N N . PHE A 1 106 ? -7.705 -4.405 13.076 1.00 88.50 106 PHE A N 1
ATOM 853 C CA . PHE A 1 106 ? -6.589 -5.026 12.371 1.00 88.50 106 PHE A CA 1
ATOM 854 C C . PHE A 1 106 ? -5.668 -5.766 13.338 1.00 88.50 106 PHE A C 1
ATOM 856 O O . PHE A 1 106 ? -5.403 -5.326 14.451 1.00 88.50 106 PHE A O 1
ATOM 863 N N . GLY A 1 107 ? -5.155 -6.905 12.892 1.00 88.06 107 GLY A N 1
ATOM 864 C CA . GLY A 1 107 ? -4.093 -7.640 13.556 1.00 88.06 107 GLY A CA 1
ATOM 865 C C . GLY A 1 107 ? -2.980 -7.952 12.568 1.00 88.06 107 GLY A C 1
ATOM 866 O O . GLY A 1 107 ? -3.219 -8.109 11.370 1.00 88.06 107 GLY A O 1
ATOM 867 N N . LEU A 1 108 ? -1.757 -8.049 13.076 1.00 90.44 108 LEU A N 1
ATOM 868 C CA . LEU A 1 108 ? -0.582 -8.335 12.269 1.00 90.44 108 LEU A CA 1
ATOM 869 C C . LEU A 1 108 ? 0.229 -9.460 12.909 1.00 90.44 108 LEU A C 1
ATOM 871 O O . LEU A 1 108 ? 0.450 -9.487 14.118 1.00 90.44 108 LEU A O 1
ATOM 875 N N . ALA A 1 109 ? 0.636 -10.419 12.085 1.00 89.06 109 ALA A N 1
ATOM 876 C CA . ALA A 1 109 ? 1.497 -11.526 12.471 1.00 89.06 109 ALA A CA 1
ATOM 877 C C . ALA A 1 109 ? 2.667 -11.613 11.490 1.00 89.06 109 ALA A C 1
ATOM 879 O O . ALA A 1 109 ? 2.451 -11.760 10.287 1.00 89.06 109 ALA A O 1
ATOM 880 N N . GLY A 1 110 ? 3.892 -11.522 12.006 1.00 84.50 110 GLY A N 1
ATOM 881 C CA . GLY A 1 110 ? 5.119 -11.696 11.232 1.00 84.50 110 GLY A CA 1
ATOM 882 C C . GLY A 1 110 ? 5.855 -12.969 11.644 1.00 84.50 110 GLY A C 1
ATOM 883 O O . GLY A 1 110 ? 6.062 -13.203 12.834 1.00 84.50 110 GLY A O 1
ATOM 884 N N . GLU A 1 111 ? 6.269 -13.772 10.667 1.00 83.44 111 GLU A N 1
ATOM 885 C CA . GLU A 1 111 ? 7.162 -14.918 10.845 1.00 83.44 111 GLU A CA 1
ATOM 886 C C . GLU A 1 111 ? 8.318 -14.810 9.840 1.00 83.44 111 GLU A C 1
ATOM 888 O O . GLU A 1 111 ? 8.173 -15.091 8.651 1.00 83.44 111 GLU A O 1
ATOM 893 N N . GLY A 1 112 ? 9.487 -14.369 10.316 1.00 83.94 112 GLY A N 1
ATOM 894 C CA . GLY A 1 112 ? 10.640 -14.119 9.449 1.00 83.94 112 GLY A CA 1
ATOM 895 C C . GLY A 1 112 ? 10.358 -13.005 8.437 1.00 83.94 112 GLY A C 1
ATOM 896 O O . GLY A 1 112 ? 10.107 -11.868 8.831 1.00 83.94 112 GLY A O 1
ATOM 897 N N . ASP A 1 113 ? 10.411 -13.343 7.148 1.00 85.38 113 ASP A N 1
ATOM 898 C CA . ASP A 1 113 ? 10.108 -12.415 6.051 1.00 85.38 113 ASP A CA 1
ATOM 899 C C . ASP A 1 113 ? 8.623 -12.417 5.657 1.00 85.38 113 ASP A C 1
ATOM 901 O O . ASP A 1 113 ? 8.198 -11.554 4.891 1.00 85.38 113 ASP A O 1
ATOM 905 N N . ASP A 1 114 ? 7.824 -13.359 6.160 1.00 88.50 114 ASP A N 1
ATOM 906 C CA . ASP A 1 114 ? 6.402 -13.444 5.847 1.00 88.50 114 ASP A CA 1
ATOM 907 C C . ASP A 1 114 ? 5.577 -12.641 6.853 1.00 88.50 114 ASP A C 1
ATOM 909 O O . ASP A 1 114 ? 5.708 -12.776 8.069 1.00 88.50 114 ASP A O 1
ATOM 913 N N . VAL A 1 115 ? 4.683 -11.810 6.331 1.00 90.00 115 VAL A N 1
ATOM 914 C CA . VAL A 1 115 ? 3.823 -10.913 7.099 1.00 90.00 115 VAL A CA 1
ATOM 915 C C . VAL A 1 115 ? 2.383 -11.181 6.699 1.00 90.00 115 VAL A C 1
ATOM 917 O O . VAL A 1 115 ? 2.037 -11.259 5.520 1.00 90.00 115 VAL A O 1
ATOM 920 N N . THR A 1 116 ? 1.521 -11.344 7.691 1.00 91.06 116 THR A N 1
ATOM 921 C CA . THR A 1 116 ? 0.085 -11.503 7.497 1.00 91.06 116 THR A CA 1
ATOM 922 C C . THR A 1 116 ? -0.648 -10.414 8.260 1.00 91.06 116 THR A C 1
ATOM 924 O O . THR A 1 116 ? -0.688 -10.434 9.4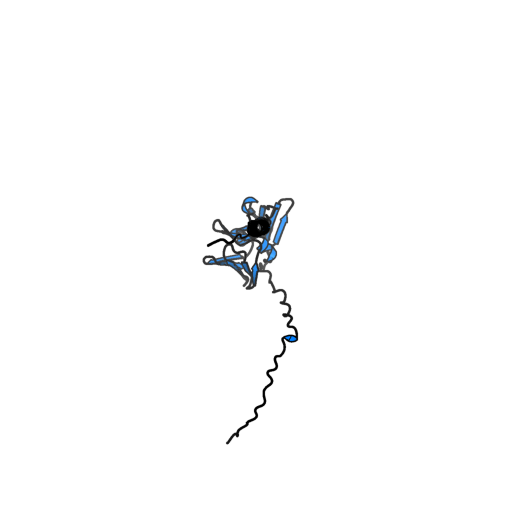88 1.00 91.06 116 THR A O 1
ATOM 927 N N . LEU A 1 117 ? -1.271 -9.503 7.519 1.00 90.06 117 LEU A N 1
ATOM 928 C CA . LEU A 1 117 ? -2.287 -8.595 8.036 1.00 90.06 117 LEU A CA 1
ATOM 929 C C . LEU A 1 117 ? -3.637 -9.322 7.993 1.00 90.06 117 LEU A C 1
ATOM 931 O O . LEU A 1 117 ? -4.005 -9.917 6.979 1.00 90.06 117 LEU A O 1
ATOM 935 N N . PHE A 1 118 ? -4.386 -9.303 9.084 1.00 90.06 118 PHE A N 1
ATOM 936 C CA . PHE A 1 118 ? -5.706 -9.917 9.178 1.00 90.06 118 PHE A CA 1
ATOM 937 C C . PHE A 1 118 ? -6.682 -8.968 9.856 1.00 90.06 118 PHE A C 1
ATOM 939 O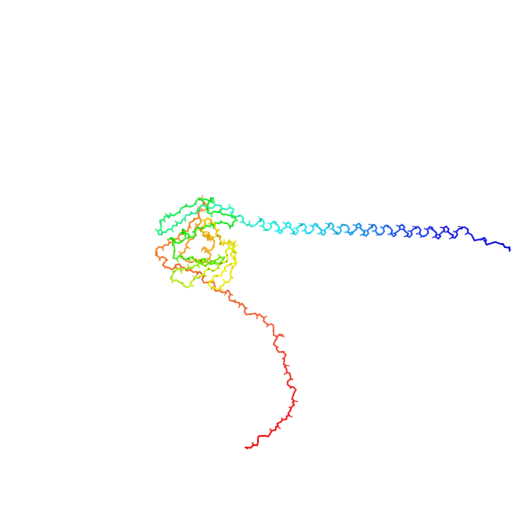 O . PHE A 1 118 ? -6.287 -8.094 10.622 1.00 90.06 118 PHE A O 1
ATOM 946 N N . ILE A 1 119 ? -7.968 -9.142 9.571 1.00 87.19 119 ILE A N 1
ATOM 947 C CA . ILE A 1 119 ? -9.013 -8.346 10.212 1.00 87.19 119 ILE A CA 1
ATOM 948 C C . ILE A 1 119 ? -9.673 -9.204 11.291 1.00 87.19 119 ILE A C 1
ATOM 950 O O . ILE A 1 119 ? -10.279 -10.238 10.995 1.00 87.19 119 ILE A O 1
ATOM 954 N N . ILE A 1 120 ? -9.520 -8.791 12.547 1.00 83.81 120 ILE A N 1
ATOM 955 C CA . ILE A 1 120 ? -10.036 -9.459 13.741 1.00 83.81 120 ILE A CA 1
ATOM 956 C C . ILE A 1 120 ? -11.559 -9.587 13.629 1.00 83.81 120 ILE A C 1
ATOM 958 O O . ILE A 1 120 ? -12.257 -8.640 13.280 1.00 83.81 120 ILE A O 1
ATOM 962 N N . GLY A 1 121 ? -12.071 -10.781 13.929 1.00 79.25 121 GLY A N 1
ATOM 963 C CA . GLY A 1 121 ? -13.495 -11.100 13.790 1.00 79.25 121 GLY A CA 1
ATOM 964 C C . GLY A 1 121 ? -13.899 -11.581 12.394 1.00 79.25 121 GLY A C 1
ATOM 965 O O . GLY A 1 121 ? -15.052 -11.956 12.204 1.00 79.25 121 GLY A O 1
ATOM 966 N N . THR A 1 122 ? -12.965 -11.643 11.439 1.00 81.06 122 THR A N 1
ATOM 967 C CA . THR A 1 122 ? -13.207 -12.162 10.084 1.00 81.06 122 THR A CA 1
ATOM 968 C C . THR A 1 122 ? -12.148 -13.189 9.670 1.00 81.06 122 THR A C 1
ATOM 970 O O . THR A 1 122 ? -11.070 -13.265 10.258 1.00 81.06 122 THR A O 1
ATOM 973 N N . ASP A 1 123 ? -12.422 -13.944 8.602 1.00 81.56 123 ASP A N 1
ATOM 974 C CA . ASP A 1 123 ? -11.433 -14.825 7.958 1.00 81.56 123 ASP A CA 1
ATOM 975 C C . ASP A 1 123 ? -10.556 -14.091 6.925 1.00 81.56 123 ASP A C 1
ATOM 977 O O . ASP A 1 123 ? -9.754 -14.713 6.222 1.00 81.56 123 ASP A O 1
ATOM 981 N N . ASN A 1 124 ? -10.692 -12.765 6.825 1.00 85.69 124 ASN A N 1
ATOM 982 C CA . ASN A 1 124 ? -10.002 -11.965 5.827 1.00 85.69 124 ASN A CA 1
ATOM 983 C C . ASN A 1 124 ? -8.516 -11.802 6.157 1.00 85.69 124 ASN A C 1
ATOM 985 O O . ASN A 1 124 ? -8.152 -11.386 7.261 1.00 85.69 124 ASN A O 1
ATOM 989 N N . ARG A 1 125 ? -7.651 -12.099 5.180 1.00 88.81 125 ARG A N 1
ATOM 990 C CA . ARG A 1 125 ? -6.192 -12.034 5.340 1.00 88.81 125 ARG A CA 1
ATOM 991 C C . ARG A 1 125 ? -5.513 -11.465 4.102 1.00 88.81 125 ARG A C 1
ATOM 993 O O . ARG A 1 125 ? -5.831 -11.856 2.979 1.00 88.81 125 ARG A O 1
ATOM 1000 N N . ILE A 1 126 ? -4.519 -10.618 4.338 1.00 89.44 126 ILE A N 1
ATOM 1001 C CA . ILE A 1 126 ? -3.532 -10.163 3.366 1.00 89.44 126 ILE A CA 1
ATOM 1002 C C . ILE A 1 126 ? -2.191 -10.758 3.780 1.00 89.44 126 ILE A C 1
ATOM 1004 O O . ILE A 1 126 ? -1.660 -10.428 4.836 1.00 89.44 126 ILE A O 1
ATOM 1008 N N . LYS A 1 127 ? -1.647 -11.651 2.956 1.00 90.81 127 LYS A N 1
ATOM 1009 C CA . LYS A 1 127 ? -0.303 -12.202 3.145 1.00 90.81 127 LYS A CA 1
ATOM 1010 C C . LYS A 1 127 ? 0.660 -11.514 2.199 1.00 90.81 127 LYS A C 1
ATOM 1012 O O . LYS A 1 127 ? 0.364 -11.384 1.014 1.00 90.81 127 LYS A O 1
ATOM 1017 N N . CYS A 1 128 ? 1.819 -11.131 2.688 1.00 88.69 128 CYS A N 1
ATOM 1018 C CA . CYS A 1 128 ? 2.878 -10.570 1.873 1.00 88.69 128 CYS A CA 1
ATOM 1019 C C . CYS A 1 128 ? 4.231 -11.005 2.412 1.00 88.69 128 CYS A C 1
ATOM 1021 O O . CYS A 1 128 ? 4.398 -11.204 3.611 1.00 88.69 128 CYS A O 1
ATOM 1023 N N . THR A 1 129 ? 5.212 -11.090 1.529 1.00 86.44 129 THR A N 1
ATOM 1024 C CA . THR A 1 129 ? 6.611 -11.120 1.952 1.00 86.44 129 THR A CA 1
ATOM 1025 C C . THR A 1 129 ? 7.078 -9.677 2.141 1.00 86.44 129 THR A C 1
ATOM 1027 O O . THR A 1 129 ? 6.678 -8.788 1.383 1.00 86.44 129 THR A O 1
ATOM 1030 N N . LYS A 1 130 ? 7.906 -9.425 3.152 1.00 81.25 130 LYS A N 1
ATOM 1031 C CA . LYS A 1 130 ? 8.461 -8.110 3.475 1.00 81.25 130 LYS A CA 1
ATOM 1032 C C . LYS A 1 130 ? 9.068 -7.445 2.236 1.00 81.25 130 LYS A C 1
ATOM 1034 O O . LYS A 1 130 ? 9.817 -8.073 1.487 1.00 81.25 130 LYS A O 1
ATOM 1039 N N . ASN A 1 131 ? 8.740 -6.169 2.023 1.00 80.62 131 ASN A N 1
ATOM 1040 C CA . ASN A 1 131 ? 9.190 -5.353 0.890 1.00 80.62 131 ASN A CA 1
ATOM 1041 C C . ASN A 1 131 ? 8.777 -5.895 -0.497 1.00 80.62 131 ASN A C 1
ATOM 1043 O O . ASN A 1 131 ? 9.355 -5.512 -1.515 1.00 80.62 131 ASN A O 1
ATOM 1047 N N . SER A 1 132 ? 7.778 -6.781 -0.563 1.00 81.50 132 SER A N 1
ATOM 1048 C CA . SER A 1 132 ? 7.231 -7.296 -1.818 1.00 81.50 132 SER A CA 1
ATOM 1049 C C . SER A 1 132 ? 5.977 -6.533 -2.231 1.00 81.50 132 SER A C 1
ATOM 1051 O O . SER A 1 132 ? 5.058 -6.324 -1.442 1.00 81.50 132 SER A O 1
ATOM 1053 N N . SER A 1 133 ? 5.897 -6.185 -3.514 1.00 83.56 133 SER A N 1
ATOM 1054 C CA . SER A 1 133 ? 4.666 -5.682 -4.136 1.00 83.56 133 SER A CA 1
ATOM 1055 C C . SER A 1 133 ? 3.676 -6.800 -4.486 1.00 83.56 133 SER A C 1
ATOM 1057 O O . SER A 1 133 ? 2.593 -6.512 -4.981 1.00 83.56 133 SER A O 1
ATOM 1059 N N . LEU A 1 134 ? 4.045 -8.075 -4.315 1.00 86.19 134 LEU A N 1
ATOM 1060 C CA . LEU A 1 134 ? 3.138 -9.209 -4.493 1.00 86.19 134 LEU A CA 1
ATOM 1061 C C . LEU A 1 134 ? 2.493 -9.546 -3.149 1.00 86.19 134 LEU A C 1
ATOM 1063 O O . LEU A 1 134 ? 3.181 -9.960 -2.216 1.00 86.19 134 LEU A O 1
ATOM 1067 N N . VAL A 1 135 ? 1.172 -9.409 -3.087 1.00 88.88 135 VAL A N 1
ATOM 1068 C CA . VAL A 1 135 ? 0.359 -9.719 -1.909 1.00 88.88 135 VAL A CA 1
ATOM 1069 C C . VAL A 1 135 ? -0.708 -10.746 -2.262 1.00 88.88 135 VAL A C 1
ATOM 1071 O O . VAL A 1 135 ? -1.139 -10.847 -3.406 1.00 88.88 135 VAL A O 1
ATOM 1074 N N . VAL A 1 136 ? -1.145 -11.528 -1.285 1.00 88.81 136 VAL A N 1
ATOM 1075 C CA . VAL A 1 136 ? -2.215 -12.515 -1.432 1.00 88.81 136 VAL A CA 1
ATOM 1076 C C . VAL A 1 136 ? -3.377 -12.093 -0.546 1.00 88.81 136 VAL A C 1
ATOM 1078 O O . VAL A 1 136 ? -3.295 -12.202 0.676 1.00 88.81 136 VAL A O 1
ATOM 1081 N N . ILE A 1 137 ? -4.459 -11.626 -1.164 1.00 88.44 137 ILE A N 1
ATOM 1082 C CA . ILE A 1 137 ? -5.680 -11.162 -0.495 1.00 88.44 137 ILE A CA 1
ATOM 1083 C C . ILE A 1 137 ? -6.727 -12.267 -0.620 1.00 88.44 137 ILE A C 1
ATOM 1085 O O . ILE A 1 137 ? -7.134 -12.599 -1.731 1.00 88.44 137 ILE A O 1
ATOM 1089 N N . ASN A 1 138 ? -7.152 -12.869 0.494 1.00 85.44 138 ASN A N 1
ATOM 1090 C CA . ASN A 1 138 ? -8.155 -13.950 0.505 1.00 85.44 138 ASN A CA 1
ATOM 1091 C C . ASN A 1 138 ? -7.868 -15.080 -0.513 1.00 85.44 138 ASN A C 1
ATOM 1093 O O . ASN A 1 138 ? -8.764 -15.552 -1.206 1.00 85.44 138 ASN A O 1
ATOM 1097 N N . ASN A 1 139 ? -6.604 -15.518 -0.590 1.00 82.88 139 ASN A N 1
ATOM 1098 C CA . ASN A 1 139 ? -6.066 -16.522 -1.530 1.00 82.88 139 ASN A CA 1
ATOM 1099 C C . ASN A 1 139 ? -5.908 -16.076 -2.995 1.00 82.88 139 ASN A C 1
ATOM 1101 O O . ASN A 1 139 ? -5.485 -16.885 -3.819 1.00 82.88 139 ASN A O 1
ATOM 1105 N N . ASN A 1 140 ? -6.157 -14.808 -3.320 1.00 84.50 140 ASN A N 1
ATOM 1106 C CA . ASN A 1 140 ? -5.913 -14.261 -4.653 1.00 84.50 140 ASN A CA 1
ATOM 1107 C C . ASN A 1 140 ? -4.595 -13.468 -4.682 1.00 84.50 140 ASN A C 1
ATOM 1109 O O . ASN A 1 140 ? -4.468 -12.489 -3.943 1.00 84.50 140 ASN A O 1
ATOM 1113 N N . PRO A 1 141 ? -3.601 -13.868 -5.497 1.00 85.88 141 PRO A N 1
ATOM 1114 C CA . PRO A 1 141 ? -2.352 -13.129 -5.641 1.00 85.88 141 PRO A CA 1
ATOM 1115 C C . PRO A 1 141 ? -2.550 -11.881 -6.509 1.00 85.88 141 PRO A C 1
ATOM 1117 O O . PRO A 1 141 ? -3.037 -11.970 -7.635 1.00 85.88 141 PRO A O 1
ATOM 1120 N N . ILE A 1 142 ? -2.140 -10.721 -6.003 1.00 85.38 142 ILE A N 1
ATOM 1121 C CA . ILE A 1 142 ? -2.275 -9.411 -6.649 1.00 85.38 142 ILE A CA 1
ATOM 1122 C C . ILE A 1 142 ? -0.962 -8.651 -6.515 1.00 85.38 142 ILE A C 1
ATOM 1124 O O . ILE A 1 142 ? -0.262 -8.746 -5.506 1.00 85.38 142 ILE A O 1
ATOM 1128 N N . ARG A 1 143 ? -0.630 -7.864 -7.538 1.00 84.25 143 ARG A N 1
ATOM 1129 C CA . ARG A 1 143 ? 0.487 -6.926 -7.483 1.00 84.25 143 ARG A CA 1
ATOM 1130 C C . ARG A 1 143 ? -0.041 -5.534 -7.144 1.00 84.25 143 ARG A C 1
ATOM 1132 O O . ARG A 1 143 ? -0.824 -4.977 -7.906 1.00 84.25 143 ARG A O 1
ATOM 1139 N N . ILE A 1 144 ? 0.395 -4.991 -6.016 1.00 83.94 144 ILE A N 1
ATOM 1140 C CA . ILE A 1 144 ? 0.073 -3.631 -5.574 1.00 83.94 144 ILE A CA 1
ATOM 1141 C C . ILE A 1 144 ? 1.131 -2.640 -6.069 1.00 83.94 144 ILE A C 1
ATOM 1143 O O . ILE A 1 144 ? 2.256 -3.028 -6.389 1.00 83.94 144 ILE A O 1
ATOM 1147 N N . SER A 1 145 ? 0.760 -1.365 -6.180 1.00 80.50 145 SER A N 1
ATOM 1148 C CA . SER A 1 145 ? 1.647 -0.303 -6.674 1.00 80.50 145 SER A CA 1
ATOM 1149 C C . SER A 1 145 ? 2.774 0.028 -5.697 1.00 80.50 145 SER A C 1
ATOM 1151 O O . SER A 1 145 ? 3.897 0.282 -6.123 1.00 80.50 145 SER A O 1
ATOM 1153 N N . ALA A 1 146 ? 2.483 -0.030 -4.400 1.00 86.38 146 ALA A N 1
ATOM 1154 C CA . ALA A 1 146 ? 3.402 0.288 -3.318 1.00 86.38 146 ALA A CA 1
ATOM 1155 C C . ALA A 1 146 ? 3.540 -0.945 -2.402 1.00 86.38 146 ALA A C 1
ATOM 1157 O O . ALA A 1 146 ? 2.516 -1.524 -2.043 1.00 86.38 146 ALA A O 1
ATOM 1158 N N . PRO A 1 147 ? 4.757 -1.425 -2.080 1.00 88.62 147 PRO A N 1
ATOM 1159 C CA . PRO A 1 147 ? 4.953 -2.597 -1.221 1.00 88.62 147 PRO A CA 1
ATOM 1160 C C . PRO A 1 147 ? 4.633 -2.287 0.248 1.00 88.62 147 PRO A C 1
ATOM 1162 O O . PRO A 1 147 ? 4.702 -1.133 0.659 1.00 88.62 147 PRO A O 1
ATOM 1165 N N . ILE A 1 148 ? 4.351 -3.314 1.054 1.00 88.62 148 ILE A N 1
ATOM 1166 C CA . ILE A 1 148 ? 4.345 -3.182 2.521 1.00 88.62 148 ILE A CA 1
ATOM 1167 C C . ILE A 1 148 ? 5.798 -3.160 3.002 1.00 88.62 148 ILE A C 1
ATOM 1169 O O . ILE A 1 148 ? 6.581 -4.054 2.655 1.00 88.62 148 ILE A O 1
ATOM 1173 N N . LEU A 1 149 ? 6.148 -2.139 3.780 1.00 89.50 149 LEU A N 1
ATOM 1174 C CA . LEU A 1 149 ? 7.505 -1.917 4.274 1.00 89.50 149 LEU A CA 1
ATOM 1175 C C . LEU A 1 149 ? 7.583 -2.234 5.765 1.00 89.50 149 LEU A C 1
ATOM 1177 O O . LEU A 1 149 ? 6.587 -2.162 6.480 1.00 89.50 149 LEU A O 1
ATOM 1181 N N . TYR A 1 150 ? 8.779 -2.586 6.223 1.00 87.62 150 TYR A N 1
ATOM 1182 C CA . TYR A 1 150 ? 9.082 -2.686 7.647 1.00 87.62 150 TYR A CA 1
ATOM 1183 C C . TYR A 1 150 ? 10.267 -1.784 7.947 1.00 87.62 150 TYR A C 1
ATOM 1185 O O . TYR A 1 150 ? 11.397 -2.087 7.542 1.00 87.62 150 TYR A O 1
ATOM 1193 N N . GLU A 1 151 ? 9.982 -0.694 8.641 1.00 83.12 151 GLU A N 1
ATOM 1194 C CA . GLU A 1 151 ? 10.906 0.387 8.960 1.00 83.12 151 GLU A CA 1
ATOM 1195 C C . GLU A 1 151 ? 10.666 0.801 10.413 1.00 83.12 151 GLU A C 1
ATOM 1197 O O . GLU A 1 151 ? 9.547 0.721 10.900 1.00 83.12 151 GLU A O 1
ATOM 1202 N N . GLU A 1 152 ? 11.730 1.180 11.123 1.00 78.38 152 GLU A N 1
ATOM 1203 C CA . GLU A 1 152 ? 11.624 1.753 12.479 1.00 78.38 152 GLU A CA 1
ATOM 1204 C C . GLU A 1 152 ? 10.788 0.934 13.486 1.00 78.38 152 GLU A C 1
ATOM 1206 O O . GLU A 1 152 ? 10.124 1.483 14.353 1.00 78.38 152 GLU A O 1
ATOM 1211 N N . GLU A 1 153 ? 10.872 -0.398 13.396 1.00 83.56 153 GLU A N 1
ATOM 1212 C CA . GLU A 1 153 ? 10.149 -1.349 14.262 1.00 83.56 153 GLU A CA 1
ATOM 1213 C C . GLU A 1 153 ? 8.624 -1.419 14.053 1.00 83.56 153 GLU A C 1
ATOM 1215 O O . GLU A 1 153 ? 7.964 -2.171 14.769 1.00 83.56 153 GLU A O 1
ATOM 1220 N N . ASP A 1 154 ? 8.080 -0.766 13.021 1.00 89.25 154 ASP A N 1
ATOM 1221 C CA . ASP A 1 154 ? 6.676 -0.899 12.622 1.00 89.25 154 ASP A CA 1
ATOM 1222 C C . ASP A 1 154 ? 6.517 -1.301 11.142 1.00 89.25 154 ASP A C 1
ATOM 1224 O O . ASP A 1 154 ? 7.445 -1.267 10.325 1.00 89.25 154 ASP A O 1
ATOM 1228 N N . TYR A 1 155 ? 5.315 -1.750 10.791 1.00 90.12 155 TYR A N 1
ATOM 1229 C CA . TYR A 1 155 ? 4.925 -2.022 9.417 1.00 90.12 155 TYR A CA 1
ATOM 1230 C C . TYR A 1 155 ? 4.230 -0.811 8.820 1.00 90.12 155 TYR A C 1
ATOM 1232 O O . TYR A 1 155 ? 3.158 -0.409 9.262 1.00 90.12 155 TYR A O 1
ATOM 1240 N N . LEU A 1 156 ? 4.804 -0.278 7.748 1.00 91.88 156 LEU A N 1
ATOM 1241 C CA . LEU A 1 156 ? 4.190 0.799 6.993 1.00 91.88 156 LEU A CA 1
ATOM 1242 C C . LEU A 1 156 ? 3.267 0.191 5.938 1.00 91.88 156 LEU A C 1
ATOM 1244 O O . LEU A 1 156 ? 3.704 -0.507 5.011 1.00 91.88 156 LEU A O 1
ATOM 1248 N N . ILE A 1 157 ? 1.976 0.480 6.070 1.00 91.75 157 ILE A N 1
ATOM 1249 C CA . ILE A 1 157 ? 0.936 0.014 5.159 1.00 91.75 157 ILE A CA 1
ATOM 1250 C C . ILE A 1 157 ? 0.653 1.115 4.131 1.00 91.75 157 ILE A C 1
ATOM 1252 O O . ILE A 1 157 ? 0.356 2.246 4.514 1.00 91.75 157 ILE A O 1
ATOM 1256 N N . PRO A 1 158 ? 0.721 0.828 2.822 1.00 91.75 158 PRO A N 1
ATOM 1257 C CA . PRO A 1 158 ? 0.434 1.835 1.811 1.00 91.75 158 PRO A CA 1
ATOM 1258 C C . PRO A 1 158 ? -1.052 2.203 1.840 1.00 91.75 158 PRO A C 1
ATOM 1260 O O . PRO A 1 158 ? -1.919 1.327 1.803 1.00 91.75 158 PRO A O 1
ATOM 1263 N N . VAL A 1 159 ? -1.367 3.500 1.845 1.00 91.19 159 VAL A N 1
ATOM 1264 C CA . VAL A 1 159 ? -2.759 3.991 1.909 1.00 91.19 159 VAL A CA 1
ATOM 1265 C C . VAL A 1 159 ? -3.582 3.512 0.707 1.00 91.19 159 VAL A C 1
ATOM 1267 O O . VAL A 1 159 ? -4.759 3.180 0.846 1.00 91.19 159 VAL A O 1
ATOM 1270 N N . SER A 1 160 ? -2.942 3.353 -0.455 1.00 88.38 160 SER A N 1
ATOM 1271 C CA . SER A 1 160 ? -3.566 2.789 -1.658 1.00 88.38 160 SER A CA 1
ATOM 1272 C C . SER A 1 160 ? -4.062 1.350 -1.466 1.00 88.38 160 SER A C 1
ATOM 1274 O O . SER A 1 160 ? -5.017 0.941 -2.127 1.00 88.38 160 SER A O 1
ATOM 1276 N N . LEU A 1 161 ? -3.464 0.566 -0.560 1.00 88.81 161 LEU A N 1
ATOM 1277 C CA . LEU A 1 161 ? -3.973 -0.761 -0.212 1.00 88.81 161 LEU A CA 1
ATOM 1278 C C . LEU A 1 161 ? -5.312 -0.649 0.527 1.00 88.81 161 LEU A C 1
ATOM 1280 O O . LEU A 1 161 ? -6.240 -1.399 0.225 1.00 88.81 161 LEU A O 1
ATOM 1284 N N . LEU A 1 162 ? -5.418 0.296 1.463 1.00 89.50 162 LEU A N 1
ATOM 1285 C CA . LEU A 1 162 ? -6.639 0.533 2.233 1.00 89.50 162 LEU A CA 1
ATOM 1286 C C . LEU A 1 162 ? -7.765 1.014 1.319 1.00 89.50 162 LEU A C 1
ATOM 1288 O O . LEU A 1 162 ? -8.830 0.404 1.282 1.00 89.50 162 LEU A O 1
ATOM 1292 N N . GLU A 1 163 ? -7.488 2.030 0.503 1.00 88.56 163 GLU A N 1
ATOM 1293 C CA . GLU A 1 163 ? -8.445 2.594 -0.449 1.00 88.56 163 GLU A CA 1
ATOM 1294 C C . GLU A 1 163 ? -9.001 1.527 -1.405 1.00 88.56 163 GLU A C 1
ATOM 1296 O O . GLU A 1 163 ? -10.214 1.415 -1.606 1.00 88.56 163 GLU A O 1
ATOM 1301 N N . ASN A 1 164 ? -8.129 0.698 -1.983 1.00 86.06 164 ASN A N 1
ATOM 1302 C CA . ASN A 1 164 ? -8.524 -0.212 -3.055 1.00 86.06 164 ASN A CA 1
ATOM 1303 C C . ASN A 1 164 ? -9.053 -1.559 -2.567 1.00 86.06 164 ASN A C 1
ATOM 1305 O O . ASN A 1 164 ? -9.870 -2.157 -3.267 1.00 86.06 164 ASN A O 1
ATOM 1309 N N . TYR A 1 165 ? -8.632 -2.034 -1.390 1.00 87.12 165 TYR A N 1
ATOM 1310 C CA . TYR A 1 165 ? -8.879 -3.416 -0.964 1.00 87.12 165 TYR A CA 1
ATOM 1311 C C . TYR A 1 165 ? -9.544 -3.561 0.404 1.00 87.12 165 TYR A C 1
ATOM 1313 O O . TYR A 1 165 ? -9.933 -4.676 0.752 1.00 87.12 165 TYR A O 1
ATOM 1321 N N . VAL A 1 166 ? -9.732 -2.480 1.161 1.00 87.69 166 VAL A N 1
ATOM 1322 C CA . VAL A 1 166 ? -10.383 -2.517 2.475 1.00 87.69 166 VAL A CA 1
ATOM 1323 C C . VAL A 1 166 ? -11.728 -1.787 2.414 1.00 87.69 166 VAL A C 1
ATOM 1325 O O . VAL A 1 166 ? -11.866 -0.730 1.806 1.00 87.69 166 VAL A O 1
ATOM 1328 N N . ASN A 1 167 ? -12.749 -2.390 3.013 1.00 86.69 167 ASN A N 1
ATOM 1329 C CA . ASN A 1 167 ? -14.046 -1.788 3.301 1.00 86.69 167 ASN A CA 1
ATOM 1330 C C . ASN A 1 167 ? -14.086 -1.368 4.771 1.00 86.69 167 ASN A C 1
ATOM 1332 O O . ASN A 1 167 ? -13.487 -2.031 5.615 1.00 86.69 167 ASN A O 1
ATOM 1336 N N . GLY A 1 168 ? -14.836 -0.311 5.076 1.00 85.12 168 GLY A N 1
ATOM 1337 C CA . GLY A 1 168 ? -14.983 0.209 6.441 1.00 85.12 168 GLY A CA 1
ATOM 1338 C C . GLY A 1 168 ? -13.941 1.262 6.827 1.00 85.12 168 GLY A C 1
ATOM 1339 O O . GLY A 1 168 ? -14.139 1.939 7.825 1.00 85.12 168 GLY A O 1
ATOM 1340 N N . ILE A 1 169 ? -12.901 1.449 6.008 1.00 88.81 169 ILE A N 1
ATOM 1341 C CA . ILE A 1 169 ? -11.958 2.567 6.101 1.00 88.81 169 ILE A CA 1
ATOM 1342 C C . ILE A 1 169 ? -12.209 3.500 4.919 1.00 88.81 169 ILE A C 1
ATOM 1344 O O . ILE A 1 169 ? -12.157 3.062 3.769 1.00 88.81 169 ILE A O 1
ATOM 1348 N N . ASP A 1 170 ? -12.471 4.774 5.194 1.00 89.81 170 ASP A N 1
ATOM 1349 C CA . ASP A 1 170 ? -12.563 5.802 4.163 1.00 89.81 170 ASP A CA 1
ATOM 1350 C C . ASP A 1 170 ? -11.230 6.533 4.038 1.00 89.81 170 ASP A C 1
ATOM 1352 O O . ASP A 1 170 ? -10.616 6.927 5.030 1.00 89.81 170 ASP A O 1
ATOM 1356 N N . VAL A 1 171 ? -10.803 6.757 2.800 1.00 90.75 171 VAL A N 1
ATOM 1357 C CA . VAL A 1 171 ? -9.621 7.552 2.472 1.00 90.75 171 VAL A CA 1
ATOM 1358 C C . VAL A 1 171 ? -10.090 8.760 1.669 1.00 90.75 171 VAL A C 1
ATOM 1360 O O . VAL A 1 171 ? -10.754 8.605 0.647 1.00 90.75 171 VAL A O 1
ATOM 1363 N N . THR A 1 172 ? -9.801 9.972 2.145 1.00 91.50 172 THR A N 1
ATOM 1364 C CA . THR A 1 172 ? -10.202 11.227 1.489 1.00 91.50 172 THR A CA 1
ATOM 1365 C C . THR A 1 172 ? -9.019 12.174 1.361 1.00 91.50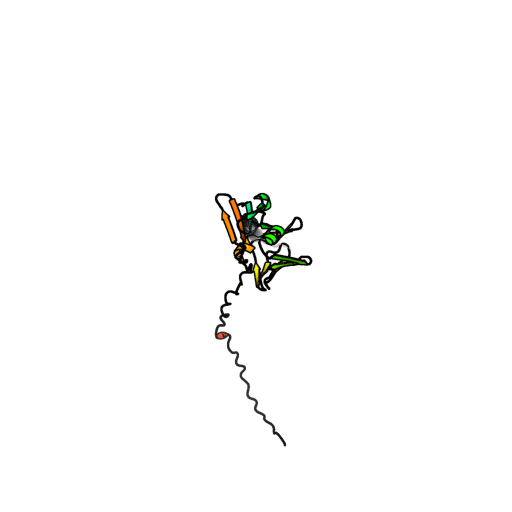 172 THR A C 1
ATOM 1367 O O . THR A 1 172 ? -8.341 12.457 2.346 1.00 91.50 172 THR A O 1
ATOM 1370 N N . TYR A 1 173 ? -8.824 12.734 0.171 1.00 88.69 173 TYR A N 1
ATOM 1371 C CA . TYR A 1 173 ? -7.759 13.695 -0.109 1.00 88.69 173 TYR A CA 1
ATOM 1372 C C . TYR A 1 173 ? -8.311 15.127 -0.138 1.00 88.69 173 TYR A C 1
ATOM 1374 O O . TYR A 1 173 ? -9.198 15.445 -0.928 1.00 88.69 173 TYR A O 1
ATOM 1382 N N . ASP A 1 174 ? -7.781 15.998 0.721 1.00 87.94 174 ASP A N 1
ATOM 1383 C CA . ASP A 1 174 ? -7.975 17.451 0.676 1.00 87.94 174 ASP A CA 1
ATOM 1384 C C . ASP A 1 174 ? -6.783 18.062 -0.075 1.00 87.94 174 ASP A C 1
ATOM 1386 O O . ASP A 1 174 ? -5.721 18.311 0.500 1.00 87.94 174 ASP A O 1
ATOM 1390 N N . THR A 1 175 ? -6.944 18.262 -1.385 1.00 86.44 175 THR A N 1
ATOM 1391 C CA . THR A 1 175 ? -5.892 18.783 -2.276 1.00 86.44 175 THR A CA 1
ATOM 1392 C C . THR A 1 175 ? -5.570 20.255 -2.035 1.00 86.44 175 THR A C 1
ATOM 1394 O O . THR A 1 175 ? -4.505 20.717 -2.426 1.00 86.44 175 THR A O 1
ATOM 1397 N N . GLU A 1 176 ? -6.468 21.021 -1.406 1.00 86.38 176 GLU A N 1
ATOM 1398 C CA . GLU A 1 176 ? -6.189 22.423 -1.076 1.00 86.38 176 GLU A CA 1
ATOM 1399 C C . GLU A 1 176 ? -5.235 22.525 0.112 1.00 86.38 176 GLU A C 1
ATOM 1401 O O . GLU A 1 176 ? -4.362 23.393 0.145 1.00 86.38 176 GLU A O 1
ATOM 1406 N N . LYS A 1 177 ? -5.401 21.631 1.091 1.00 86.94 177 LYS A N 1
ATOM 1407 C CA . LYS A 1 177 ? -4.577 21.601 2.304 1.00 86.94 177 LYS A CA 1
ATOM 1408 C C . LYS A 1 177 ? -3.419 20.615 2.235 1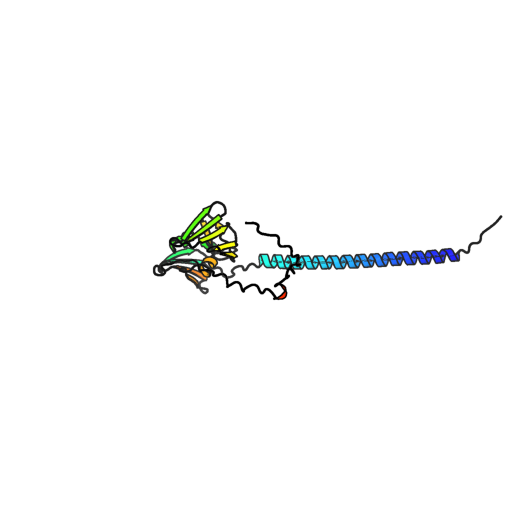.00 86.94 177 LYS A C 1
ATOM 1410 O O . LYS A 1 177 ? -2.609 20.611 3.155 1.00 86.94 177 LYS A O 1
ATOM 1415 N N . MET A 1 178 ? -3.347 19.797 1.184 1.00 87.56 178 MET A N 1
ATOM 1416 C CA . MET A 1 178 ? -2.410 18.676 1.075 1.00 87.56 178 MET A CA 1
ATOM 1417 C C . MET A 1 178 ? -2.498 17.749 2.300 1.00 87.56 178 MET A C 1
ATOM 1419 O O . MET A 1 178 ? -1.494 17.394 2.918 1.00 87.56 178 MET A O 1
ATOM 1423 N N . VAL A 1 179 ? -3.727 17.362 2.665 1.00 89.81 179 VAL A N 1
ATOM 1424 C CA . VAL A 1 179 ? -4.004 16.426 3.769 1.00 89.81 179 VAL A CA 1
ATOM 1425 C C . VAL A 1 179 ? -4.771 15.217 3.244 1.00 89.81 179 VAL A C 1
ATOM 1427 O O . VAL A 1 179 ? -5.848 15.360 2.668 1.00 89.81 179 VAL A O 1
ATOM 1430 N N . CYS A 1 180 ? -4.257 14.020 3.493 1.00 92.06 180 CYS A N 1
ATOM 1431 C CA . CYS A 1 180 ? -4.983 12.770 3.343 1.00 92.06 180 CYS A CA 1
ATOM 1432 C C . CYS A 1 180 ? -5.592 12.376 4.690 1.00 92.06 180 CYS A C 1
ATOM 1434 O O . CYS A 1 180 ? -4.896 12.270 5.697 1.00 92.06 180 CYS A O 1
ATOM 1436 N N . LYS A 1 181 ? -6.899 12.136 4.710 1.00 93.25 181 LYS A N 1
ATOM 1437 C CA . LYS A 1 181 ? -7.634 11.674 5.885 1.00 93.25 181 LYS A CA 1
ATOM 1438 C C . LYS A 1 181 ? -7.951 10.200 5.727 1.00 93.25 181 LYS A C 1
ATOM 1440 O O . LYS A 1 181 ? -8.582 9.822 4.743 1.00 93.25 181 LYS A O 1
ATOM 1445 N N . VAL A 1 182 ? -7.541 9.403 6.703 1.00 92.69 182 VAL A N 1
ATOM 1446 C CA . VAL A 1 182 ? -7.912 7.992 6.821 1.00 92.69 182 VAL A CA 1
ATOM 1447 C C . VAL A 1 182 ? -8.847 7.881 8.014 1.00 92.69 182 VAL A C 1
ATOM 1449 O O . VAL A 1 182 ? -8.440 8.166 9.140 1.00 92.69 182 VAL A O 1
ATOM 1452 N N . SER A 1 183 ? -10.108 7.536 7.763 1.00 91.44 183 SER A N 1
ATOM 1453 C CA . SER A 1 183 ? -11.159 7.556 8.777 1.00 91.44 183 SER A CA 1
ATOM 1454 C C . SER A 1 183 ? -11.931 6.251 8.886 1.00 91.44 183 SER A C 1
ATOM 1456 O O . SER A 1 183 ? -12.137 5.543 7.901 1.00 91.44 183 SER A O 1
ATOM 1458 N N . SER A 1 184 ? -12.398 5.968 10.097 1.00 88.00 184 SER A N 1
ATOM 1459 C CA . SER A 1 184 ? -13.290 4.856 10.416 1.00 88.00 184 SER A CA 1
ATOM 1460 C C . SER A 1 184 ? -14.358 5.321 11.407 1.00 88.00 184 SER A C 1
ATOM 1462 O O . SER A 1 184 ? -14.065 6.094 12.324 1.00 88.00 184 SER A O 1
ATOM 1464 N N . ASP A 1 185 ? -15.592 4.855 11.225 1.00 82.75 185 ASP A N 1
ATOM 1465 C CA . ASP A 1 185 ? -16.740 5.241 12.051 1.00 82.75 185 ASP A CA 1
ATOM 1466 C C . ASP A 1 185 ? -17.137 4.097 12.987 1.00 82.75 185 ASP A C 1
ATOM 1468 O O . ASP A 1 185 ? -17.239 2.950 12.547 1.00 82.75 185 ASP A O 1
ATOM 1472 N N . LEU A 1 186 ? -17.528 4.406 14.233 1.00 66.88 186 LEU A N 1
ATOM 1473 C CA . LEU A 1 186 ? -18.069 3.408 15.175 1.00 66.88 186 LEU A CA 1
ATOM 1474 C C . LEU A 1 186 ? -19.299 2.662 14.617 1.00 66.88 186 LEU A C 1
ATOM 1476 O O . LEU A 1 186 ? -19.608 1.545 15.030 1.00 66.88 186 LEU A O 1
ATOM 1480 N N . SER A 1 187 ? -20.027 3.300 13.694 1.00 59.34 187 SER A N 1
ATOM 1481 C CA . SER A 1 187 ? -21.229 2.748 13.061 1.00 59.34 187 SER A CA 1
ATOM 1482 C C . SER A 1 187 ? -20.937 1.784 11.902 1.00 59.34 187 SER A C 1
ATOM 1484 O O . SER A 1 187 ? -21.802 0.976 11.550 1.00 59.34 187 SER A O 1
ATOM 1486 N N . LYS A 1 188 ? -19.727 1.819 11.324 1.00 59.56 188 LYS A N 1
ATOM 1487 C CA . LYS A 1 188 ? -19.283 0.916 10.252 1.00 59.56 188 LYS A CA 1
ATOM 1488 C C . LYS A 1 188 ? -18.699 -0.349 10.877 1.00 59.56 188 LYS A C 1
ATOM 1490 O O . LYS A 1 188 ? -17.498 -0.582 10.871 1.00 59.56 188 LYS A O 1
ATOM 1495 N N . ALA A 1 189 ? -19.586 -1.169 11.433 1.00 52.75 189 ALA A N 1
ATOM 1496 C CA . ALA A 1 189 ? -19.236 -2.307 12.281 1.00 52.75 189 ALA A CA 1
ATOM 1497 C C . ALA A 1 189 ? -18.429 -3.443 11.614 1.00 52.75 189 ALA A C 1
ATOM 1499 O O . ALA A 1 189 ? -17.978 -4.322 12.336 1.00 52.75 189 ALA A O 1
ATOM 1500 N N . ASP A 1 190 ? -18.189 -3.440 10.299 1.00 68.12 190 ASP A N 1
ATOM 1501 C CA . ASP A 1 190 ? -17.479 -4.535 9.627 1.00 68.12 190 ASP A CA 1
ATOM 1502 C C . ASP A 1 190 ? -16.385 -4.013 8.688 1.00 68.12 190 ASP A C 1
ATOM 1504 O O . ASP A 1 190 ? -16.551 -3.937 7.463 1.00 68.12 190 ASP A O 1
ATOM 1508 N N . VAL A 1 191 ? -15.223 -3.691 9.267 1.00 77.19 191 VAL A N 1
ATOM 1509 C CA . VAL A 1 191 ? -13.987 -3.617 8.481 1.00 77.19 191 VAL A CA 1
ATOM 1510 C C . VAL A 1 191 ? -13.794 -4.984 7.820 1.00 77.19 191 VAL A C 1
ATOM 1512 O O . VAL A 1 191 ? -13.845 -6.025 8.472 1.00 77.19 191 VAL A O 1
ATOM 1515 N N . SER A 1 192 ? -13.643 -5.013 6.501 1.00 81.38 192 SER A N 1
ATOM 1516 C CA . SER A 1 192 ? -13.536 -6.263 5.740 1.00 81.38 192 SER A CA 1
ATOM 1517 C C . SER A 1 192 ? -12.699 -6.061 4.487 1.00 81.38 192 SER A C 1
ATOM 1519 O O . SER A 1 192 ? -12.527 -4.939 4.022 1.00 81.38 192 SER A O 1
ATOM 1521 N N . LEU A 1 193 ? -12.155 -7.137 3.920 1.00 83.06 193 LEU A N 1
ATOM 1522 C CA . LEU A 1 193 ? -11.475 -7.036 2.630 1.00 83.06 193 LEU A CA 1
ATOM 1523 C C . LEU A 1 193 ? -12.505 -7.050 1.505 1.00 83.06 193 LEU A C 1
ATOM 1525 O O . LEU A 1 193 ? -13.458 -7.834 1.522 1.00 83.06 193 LEU A O 1
ATOM 1529 N N . LYS A 1 194 ? -12.295 -6.199 0.501 1.00 80.44 194 LYS A N 1
ATOM 1530 C CA . LYS A 1 194 ? -13.061 -6.229 -0.742 1.00 80.44 194 LYS A CA 1
ATOM 1531 C C . LYS A 1 194 ? -12.856 -7.600 -1.378 1.00 80.44 194 LYS A C 1
ATOM 1533 O O . LYS A 1 194 ? -11.730 -7.998 -1.680 1.00 80.44 194 LYS A O 1
ATOM 1538 N N . ILE A 1 195 ? -13.947 -8.349 -1.543 1.00 67.44 195 ILE A N 1
ATOM 1539 C CA . ILE A 1 195 ? -13.907 -9.648 -2.212 1.00 67.44 195 ILE A CA 1
ATOM 1540 C C . ILE A 1 195 ? -13.539 -9.389 -3.668 1.00 67.44 195 ILE A C 1
ATOM 1542 O O . ILE A 1 195 ? -14.355 -8.915 -4.456 1.00 67.44 195 ILE A O 1
ATOM 1546 N N . LEU A 1 196 ? -12.306 -9.726 -4.023 1.00 63.41 196 LEU A N 1
ATOM 1547 C CA . LEU A 1 196 ? -11.889 -9.822 -5.409 1.00 63.41 196 LEU A CA 1
ATOM 1548 C C . LEU A 1 196 ? -12.424 -11.149 -5.931 1.00 63.41 196 LEU A C 1
ATOM 1550 O O . LEU A 1 196 ? -11.787 -12.195 -5.810 1.00 63.41 196 LEU A O 1
ATOM 1554 N N . LEU A 1 197 ? -13.649 -11.116 -6.450 1.00 55.12 197 LEU A N 1
ATOM 1555 C CA . LEU A 1 197 ? -14.077 -12.155 -7.371 1.00 55.12 197 LEU A CA 1
ATOM 1556 C C . LEU A 1 197 ? -13.079 -12.112 -8.535 1.00 55.12 197 LEU A C 1
ATOM 1558 O O . LEU A 1 197 ? -12.866 -11.021 -9.071 1.00 55.12 197 LEU A O 1
ATOM 1562 N N . PRO A 1 198 ? -12.440 -13.230 -8.923 1.00 52.56 198 PRO A N 1
ATOM 1563 C CA . PRO A 1 198 ? -11.751 -13.250 -10.200 1.00 52.56 198 PRO A CA 1
ATOM 1564 C C . PRO A 1 198 ? -12.782 -12.816 -11.240 1.00 52.56 198 PRO A C 1
ATOM 1566 O O . PRO A 1 198 ? -13.860 -13.416 -11.307 1.00 52.56 198 PRO A O 1
ATOM 1569 N N . GLU A 1 199 ? -12.489 -11.737 -11.976 1.00 52.03 199 GLU A N 1
ATOM 1570 C CA . GLU A 1 199 ? -13.239 -11.375 -13.179 1.00 52.03 199 GLU A CA 1
ATOM 1571 C C . GLU A 1 199 ? -13.415 -12.680 -13.941 1.00 52.03 199 GLU A C 1
ATOM 1573 O O . GLU A 1 199 ? -12.414 -13.343 -14.227 1.00 52.03 199 GLU A O 1
ATOM 1578 N N . ALA A 1 200 ? -14.669 -13.128 -14.071 1.00 52.56 200 ALA A N 1
ATOM 1579 C CA . ALA A 1 200 ? -14.993 -14.478 -14.500 1.00 52.56 200 ALA A CA 1
ATOM 1580 C C . ALA A 1 200 ? -14.079 -14.838 -15.668 1.00 52.56 200 ALA A C 1
ATOM 1582 O O . ALA A 1 200 ? -14.133 -14.161 -16.693 1.00 52.56 200 ALA A O 1
ATOM 1583 N N . MET A 1 201 ? -13.191 -15.825 -15.481 1.00 50.75 201 MET A N 1
ATOM 1584 C CA . MET A 1 201 ? -12.308 -16.247 -16.562 1.00 50.75 201 MET A CA 1
ATOM 1585 C C . MET A 1 201 ? -13.222 -16.575 -17.734 1.00 50.75 201 MET A C 1
ATOM 1587 O O . MET A 1 201 ? -14.025 -17.508 -17.631 1.00 50.75 201 MET A O 1
ATOM 1591 N N . GLU A 1 202 ? -13.158 -15.777 -18.804 1.00 54.50 202 GLU A N 1
ATOM 1592 C CA . GLU A 1 202 ? -13.852 -16.124 -20.033 1.00 54.50 202 GLU A CA 1
ATOM 1593 C C . GLU A 1 202 ? -13.430 -17.552 -20.352 1.00 54.50 202 GLU A C 1
ATOM 1595 O O . GLU A 1 202 ? -12.236 -17.873 -20.335 1.00 54.50 202 GLU A O 1
ATOM 1600 N N . ALA A 1 203 ? -14.416 -18.436 -20.526 1.00 58.84 203 ALA A N 1
ATOM 1601 C CA . ALA A 1 203 ? -14.136 -19.819 -20.853 1.00 58.84 203 ALA A CA 1
ATOM 1602 C C . ALA A 1 203 ? -13.165 -19.807 -22.033 1.00 58.84 203 ALA A C 1
ATOM 1604 O O . ALA A 1 203 ? -13.476 -19.219 -23.071 1.00 58.84 203 ALA A O 1
ATOM 1605 N N . ALA A 1 204 ? -11.975 -20.383 -21.837 1.00 58.75 204 ALA A N 1
ATOM 1606 C CA . ALA A 1 204 ? -10.947 -20.376 -22.860 1.00 58.75 204 ALA A CA 1
ATOM 1607 C C . ALA A 1 204 ? -11.579 -20.845 -24.175 1.00 58.75 204 ALA A C 1
ATOM 1609 O O . ALA A 1 204 ? -12.187 -21.916 -24.239 1.00 58.75 204 ALA A O 1
ATOM 1610 N N . TYR A 1 205 ? -11.504 -20.002 -25.205 1.00 71.25 205 TYR A N 1
ATOM 1611 C CA . TYR A 1 205 ? -12.032 -20.349 -26.512 1.00 71.25 205 TYR A CA 1
ATOM 1612 C C . TYR A 1 205 ? -11.165 -21.471 -27.080 1.00 71.25 205 TYR A C 1
ATOM 1614 O O . TYR A 1 205 ? -10.038 -21.243 -27.518 1.00 71.25 205 TYR A O 1
ATOM 1622 N N . PHE A 1 206 ? -11.689 -22.692 -27.047 1.00 67.75 206 PHE A N 1
ATOM 1623 C CA . PHE A 1 206 ? -11.113 -23.828 -27.748 1.00 67.75 206 PHE A CA 1
ATOM 1624 C C . PHE A 1 206 ? -11.767 -23.896 -29.132 1.00 67.75 206 PHE A C 1
ATOM 1626 O O . PHE A 1 206 ? -12.957 -24.213 -29.214 1.00 67.75 206 PHE A O 1
ATOM 1633 N N . PRO A 1 207 ? -11.037 -23.598 -30.225 1.00 72.12 207 PRO A N 1
ATOM 1634 C CA . PRO A 1 207 ? -11.570 -23.803 -31.561 1.00 72.12 207 PRO A CA 1
ATOM 1635 C C . PRO A 1 207 ? -11.986 -25.268 -31.735 1.00 72.12 207 PRO A C 1
ATOM 1637 O O . PRO A 1 207 ? -11.295 -26.174 -31.266 1.00 72.12 207 PRO A O 1
ATOM 1640 N N . GLU A 1 208 ? -13.081 -25.506 -32.459 1.00 66.88 208 GLU A N 1
ATOM 1641 C CA . GLU A 1 208 ? -13.608 -26.849 -32.764 1.00 66.88 208 GLU A CA 1
ATOM 1642 C C . GLU A 1 208 ? -12.551 -27.793 -33.370 1.00 66.88 208 GLU A C 1
ATOM 1644 O O . GLU A 1 208 ? -12.664 -29.004 -33.226 1.00 66.88 208 GLU A O 1
ATOM 1649 N N . SER A 1 209 ? -11.475 -27.261 -33.964 1.00 67.56 209 SER A N 1
ATOM 1650 C CA . SER A 1 209 ? -10.345 -28.040 -34.486 1.00 67.56 209 SER A CA 1
ATOM 1651 C C . SER A 1 209 ? -9.576 -28.848 -33.434 1.00 67.56 209 SER A C 1
ATOM 1653 O O . SER A 1 209 ? -8.774 -29.699 -33.802 1.00 67.56 209 SER A O 1
ATOM 1655 N N . TYR A 1 210 ? -9.755 -28.557 -32.142 1.00 57.62 210 TYR A N 1
ATOM 1656 C CA . TYR A 1 210 ? -9.143 -29.311 -31.043 1.00 57.62 210 TYR A CA 1
ATOM 1657 C C . TYR A 1 210 ? -10.032 -30.435 -30.507 1.00 57.62 210 TYR A C 1
ATOM 1659 O O . TYR A 1 210 ? -9.585 -31.220 -29.670 1.00 57.62 210 TYR A O 1
ATOM 1667 N N . LYS A 1 211 ? -11.282 -30.532 -30.970 1.00 54.75 211 LYS A N 1
ATOM 1668 C CA . LYS A 1 211 ? -12.150 -31.655 -30.640 1.00 54.75 211 LYS A CA 1
ATOM 1669 C C . LYS A 1 211 ? -11.904 -32.766 -31.668 1.00 54.75 211 LYS A C 1
ATOM 1671 O O . LYS A 1 211 ? -12.144 -32.567 -32.852 1.00 54.75 211 LYS A O 1
ATOM 1676 N N . TYR A 1 212 ? -11.468 -33.923 -31.169 1.00 52.41 212 TYR A N 1
ATOM 1677 C CA . TYR A 1 212 ? -11.376 -35.223 -31.851 1.00 52.41 212 TYR A CA 1
ATOM 1678 C C . TYR A 1 212 ? -10.148 -35.461 -32.752 1.00 52.41 212 TYR A C 1
ATOM 1680 O O . TYR A 1 212 ? -10.124 -35.149 -33.937 1.00 52.41 212 TYR A O 1
ATOM 1688 N N . TYR A 1 213 ? -9.151 -36.152 -32.186 1.00 48.28 213 TYR A N 1
ATOM 1689 C CA . TYR A 1 213 ? -8.633 -37.346 -32.855 1.00 48.28 213 TYR A CA 1
ATOM 1690 C C . TYR A 1 213 ? -9.544 -38.493 -32.419 1.00 48.28 213 TYR A C 1
ATOM 1692 O O . TYR A 1 213 ? -9.423 -38.974 -31.291 1.00 48.28 213 TYR A O 1
ATOM 1700 N N . ASP A 1 214 ? -10.476 -38.891 -33.281 1.00 51.06 214 ASP A N 1
ATOM 1701 C CA . ASP A 1 214 ? -11.128 -40.185 -33.131 1.00 51.06 214 ASP A CA 1
ATOM 1702 C C . ASP A 1 214 ? -10.043 -41.249 -33.317 1.00 51.06 214 ASP A C 1
ATOM 1704 O O . ASP A 1 214 ? -9.449 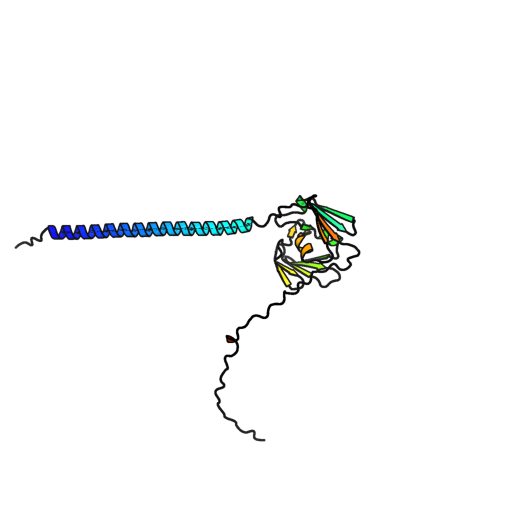-41.387 -34.388 1.00 51.06 214 ASP A O 1
ATOM 1708 N N . PHE A 1 215 ? -9.727 -41.969 -32.242 1.00 49.16 215 PHE A N 1
ATOM 1709 C CA . PHE A 1 215 ? -9.058 -43.252 -32.374 1.00 49.16 215 PHE A CA 1
ATOM 1710 C C . PHE A 1 215 ? -10.054 -44.169 -33.080 1.00 49.16 215 PHE A C 1
ATOM 1712 O O . PHE A 1 215 ? -10.971 -44.687 -32.448 1.00 49.16 215 PHE A O 1
ATOM 1719 N N . GLU A 1 216 ? -9.906 -44.333 -34.395 1.00 43.88 216 GLU A N 1
ATOM 1720 C CA . GLU A 1 216 ? -10.567 -45.422 -35.102 1.00 43.88 216 GLU A CA 1
ATOM 1721 C C . GLU A 1 216 ? -10.101 -46.739 -34.466 1.00 43.88 216 GLU A C 1
ATOM 1723 O O . GLU A 1 216 ? -8.967 -47.188 -34.649 1.00 43.88 216 GLU A O 1
ATOM 1728 N N . GLU A 1 217 ? -10.988 -47.329 -33.664 1.00 47.09 217 GLU A N 1
ATOM 1729 C CA . GLU A 1 217 ? -10.939 -48.722 -33.245 1.00 47.09 217 GLU A CA 1
ATOM 1730 C C . GLU A 1 217 ? -10.827 -49.592 -34.499 1.00 47.09 217 GLU A C 1
ATOM 1732 O O . GLU A 1 217 ? -11.801 -49.832 -35.217 1.00 47.09 217 GLU A O 1
ATOM 1737 N N . SER A 1 218 ? -9.620 -50.091 -34.770 1.00 40.66 218 SER A N 1
ATOM 1738 C CA . SER A 1 218 ? -9.451 -51.210 -35.681 1.00 40.66 218 SER A CA 1
ATOM 1739 C C . SER A 1 218 ? -10.155 -52.413 -35.061 1.00 40.66 218 SER A C 1
ATOM 1741 O O . SER A 1 218 ? -9.662 -53.011 -34.101 1.00 40.66 218 SER A O 1
ATOM 1743 N N . GLN A 1 219 ? -11.322 -52.743 -35.604 1.00 44.72 219 GLN A N 1
ATOM 1744 C CA . GLN A 1 219 ? -12.045 -53.962 -35.289 1.00 44.72 219 GLN A CA 1
ATOM 1745 C C . GLN A 1 219 ? -11.135 -55.183 -35.453 1.00 44.72 219 GLN A C 1
ATOM 1747 O O . GLN A 1 219 ? -10.632 -55.469 -36.539 1.00 44.72 219 GLN A O 1
ATOM 1752 N N . GLY A 1 220 ? -10.967 -55.916 -34.359 1.00 38.81 220 GLY A N 1
ATOM 1753 C CA . GLY A 1 220 ? -10.422 -57.264 -34.325 1.00 38.81 220 GLY A CA 1
ATOM 1754 C C . GLY A 1 220 ? -11.301 -58.092 -33.404 1.00 38.81 220 GLY A C 1
ATOM 1755 O O . GLY A 1 220 ? -11.044 -58.186 -32.211 1.00 38.81 220 GLY A O 1
ATOM 1756 N N . SER A 1 221 ? -12.393 -58.604 -33.963 1.00 48.91 221 SER A N 1
ATOM 1757 C CA . SER A 1 221 ? -13.303 -59.551 -33.330 1.00 48.91 221 SER A CA 1
ATOM 1758 C C . SER A 1 221 ? -12.577 -60.848 -32.981 1.00 48.91 221 SER A C 1
ATOM 1760 O O . SER A 1 221 ? -12.105 -61.521 -33.892 1.00 48.91 221 SER A O 1
ATOM 1762 N N . GLU A 1 222 ? -12.567 -61.230 -31.708 1.00 42.81 222 GLU A N 1
ATOM 1763 C CA . GLU A 1 222 ? -12.485 -62.629 -31.276 1.00 42.81 222 GLU A CA 1
ATOM 1764 C C . GLU A 1 222 ? -13.062 -62.732 -29.857 1.00 42.81 222 GLU A C 1
ATOM 1766 O O . GLU A 1 222 ? -12.450 -62.350 -28.862 1.00 42.81 222 GLU A O 1
ATOM 1771 N N . GLU A 1 223 ? -14.310 -63.186 -29.793 1.00 52.12 223 GLU A N 1
ATOM 1772 C CA . GLU A 1 223 ? -14.987 -63.639 -28.582 1.00 52.12 223 GLU A CA 1
ATOM 1773 C C . GLU A 1 223 ? -14.521 -65.075 -28.291 1.00 52.12 223 GLU A C 1
ATOM 1775 O O . GLU A 1 223 ? -14.487 -65.889 -29.220 1.00 52.12 223 GLU A O 1
ATOM 1780 N N . PRO A 1 224 ? -14.177 -65.419 -27.036 1.00 44.94 224 PRO A N 1
ATOM 1781 C CA . PRO A 1 224 ? -14.332 -66.805 -26.624 1.00 44.94 224 PRO A CA 1
ATOM 1782 C C . PRO A 1 224 ? -15.112 -66.941 -25.312 1.00 44.94 224 PRO A C 1
ATOM 1784 O O . PRO A 1 224 ? -14.694 -66.493 -24.245 1.00 44.94 224 PRO A O 1
ATOM 1787 N N . ASP A 1 225 ? -16.252 -67.612 -25.461 1.00 41.38 225 ASP A N 1
ATOM 1788 C CA . ASP A 1 225 ? -16.803 -68.680 -24.628 1.00 41.38 225 ASP A CA 1
ATOM 1789 C C . ASP A 1 225 ? -16.689 -68.566 -23.100 1.00 41.38 225 ASP A C 1
ATOM 1791 O O . ASP A 1 225 ? -15.696 -68.923 -22.464 1.00 41.38 225 ASP A O 1
ATOM 1795 N N . ILE A 1 226 ? -17.828 -68.218 -22.500 1.00 47.12 226 ILE A N 1
ATOM 1796 C CA . ILE A 1 226 ? -18.143 -68.493 -21.098 1.00 47.12 226 ILE A CA 1
ATOM 1797 C C . ILE A 1 226 ? -18.586 -69.962 -20.996 1.00 47.12 226 ILE A C 1
ATOM 1799 O O . ILE A 1 226 ? -19.649 -70.333 -21.494 1.00 47.12 226 ILE A O 1
ATOM 1803 N N . ILE A 1 227 ? -17.785 -70.797 -20.331 1.00 43.16 227 ILE A N 1
ATOM 1804 C CA . ILE A 1 227 ? -18.173 -72.151 -19.895 1.00 43.16 227 ILE A CA 1
ATOM 1805 C C . ILE A 1 227 ? -18.658 -72.057 -18.428 1.00 43.16 227 ILE A C 1
ATOM 1807 O O . ILE A 1 227 ? -18.029 -71.325 -17.661 1.00 43.16 227 ILE A O 1
ATOM 1811 N N . PRO A 1 228 ? -19.771 -72.730 -18.056 1.00 53.16 228 PRO A N 1
ATOM 1812 C CA . PRO A 1 228 ? -20.512 -72.527 -16.799 1.00 53.16 228 PRO A CA 1
ATOM 1813 C C . PRO A 1 228 ? -19.776 -72.888 -15.505 1.00 53.16 228 PRO A C 1
ATOM 1815 O O . PRO A 1 228 ? -18.935 -73.816 -15.522 1.00 53.16 228 PRO A O 1
#

Sequence (228 aa):
MEEQEKTPQKLTQKQMRSAAKKRRRRGAFGTAVAVFIVFSALYLLFILLGSGILLYSFYSNPKNEDIFSLSVIYDEQVLHNMDSDEANNDYGLYIPFEYLSEIGNFGLAGEGDDVTLFIIGTDNRIKCTKNSSLVVINNNPIRISAPILYEEEDYLIPVSLLENYVNGIDVTYDTEKMVCKVSSDLSKADVSLKILLPEAMEAAYFPESYKYYDFEESQGSEEPDIIP

Foldseek 3Di:
DDDDPDDPVVVVVVVVVVVVVVVVVVVVVVVVVVVVVVVVVVVVVVVVVVVVVVVCVVVPLDPVPQQAWEFEAAANRTPDTGDSVVQADSQGGWDWVVSVVVRFQWDWDDDPQKIWIDRPPDPWIWIDGAQAQWIQTPNRTDGHSGGFHQDPNTIIHHVVCCPPWKDQWDWDADSVRRHIYTYGYPVSVDTHTDDPDPPPPDPPDDPPVPPDPPPPPPDDDDDDDDDD

Radius of gyration: 37.63 Å; chains: 1; bounding box: 95×95×93 Å

pLDDT: mean 75.82, std 17.11, range [36.88, 94.25]

Secondary structure (DSSP, 8-state):
-------HHHHHHHHHHHHHHHHHHHHHHHHHHHHHHHHHHHHHHHHHHHHHHHHHHHHTS---SS--EEEEEETTEEEEEE-HHHHEETTEEEEEHHHHHHHS-EEEEEETTEEEEEETTSS-EEEEETT-SEEEETTEEEE-SS--EEETTEEEEEHHHHHHHEES-EEEEETTTTEEEEEE-TT----EE--------PPP---GGGS-----------------